Protein AF-A0A9Q1FUS1-F1 (afdb_monomer_lite)

Secondary structure (DSSP, 8-state):
----HHHHHHHHHHHHHHHHHHHHHHTT--TTT--EE----HHHHHHHHHHHH-TTS--SS--TT--HHHHHHHHTT-EE-TTTT--HHHHHHHHHHTT--HHHHTPPP--TTGGGGTB--BSS----TTHHHHHHHHHHHHTHHHHTTS--HHHHHHHHTS-HHHHHHHHHHHHHS-EEEEEEEEEEEEEETTEEEEEEEEEEEESS---HHHHHHHHHHHHHH-TTEEEEEE--SS--SS-------B-S-HHHHHHHHHHHHHHHHHHHHTT-GGG-S----EEES----S--GGGTPPP---EEE-----S-SSS-TT-------BPPPPS---

Radius of gyration: 23.2 Å; chains: 1; bounding box: 57×42×68 Å

Sequence (338 aa):
MTTNPEEKRKIIGDTFVKVANEVIGEMNLKPEEVYLAQGTLRPDLIESASVIASSKAEVIKTHHNDTELIRKLRDEGKVIEPLKDFHKDEVRALGRELGLPEDIVSRHPFPGPGLAIRVICADEPYVCKDFAETNNILKIVADFSASIKKPHTLLQRVKSCISDEEEEKLMQITSLHSLNAFLLPIKTVGVQGDCRSYSYVCGVSSKEAPHWESLLFLARLIPRMCHTVNRVVYVFGPQVKEPPTDITPTFLTTGVLSTLRQADFVAHSILRESGYSGKISQMPVILTPPLHFDRDPLQKQPSCRRSVVNPHLHHQRLHDRHSCHTWRPLSLMPPRWC

pLDDT: mean 76.14, std 19.02, range [21.86, 94.12]

Foldseek 3Di:
DDQDPVVLLVVLLVVVVVVVVVVCVVVVPDLVNAAAEDQDEQVNVVVVVVVVVDPPQDCPDPPSQDDPVSVVSVVVVRYHHPRHHDDLVVVLVVCVVVVHDNCVSLDFDADSSGCQSQERFDDWFQDDPCQVVLQVLQQCLLQVLVVVVPDDPSNVLLVVQDDPVLSVLSNVLNVVWNKHKHWGSGWDWADDPSDIDTAIEIEMETQDDDDQVSQQSCQQSSCSSPVRHRGYAYADDHHQPDWDRTFDGDHPDPVVVVVQVVVVVVVVVVCVVVVCSNQFNDWRKHKYGARPTDDDVVVVDDGDHIKIFTFGGDRDDPDDPPRRHDGDDIDDDDDPDD

Organism: Synaphobranchus kaupii (NCBI:txid118154)

InterPro domains:
  IPR001674 GMP synthase, C-terminal [cd01997] (1-247)
  IPR014729 Rossmann-like alpha/beta/alpha sandwich fold [G3DSA:3.40.50.620] (1-112)
  IPR025777 GMP synthetase ATP pyrophosphatase domain [PS51553] (1-107)

Structure (mmCIF, N/CA/C/O backbone):
data_AF-A0A9Q1FUS1-F1
#
_entry.id   AF-A0A9Q1FUS1-F1
#
loop_
_atom_site.group_PDB
_atom_site.id
_atom_site.type_symbol
_atom_site.label_atom_id
_atom_site.label_alt_id
_atom_site.label_comp_id
_atom_site.label_asym_id
_atom_site.label_entity_id
_atom_site.label_seq_id
_atom_site.pdbx_PDB_ins_code
_atom_site.Cartn_x
_atom_site.Cartn_y
_atom_site.Cartn_z
_atom_site.occupancy
_atom_site.B_iso_or_equiv
_atom_site.auth_seq_id
_atom_site.auth_comp_id
_atom_site.auth_asym_id
_atom_site.auth_atom_id
_atom_site.pdbx_PDB_model_num
ATOM 1 N N . MET A 1 1 ? -14.206 15.868 0.495 1.00 68.31 1 MET A N 1
ATOM 2 C CA . MET A 1 1 ? -13.794 14.445 0.522 1.00 68.31 1 MET A CA 1
ATOM 3 C C . MET A 1 1 ? -12.284 14.395 0.710 1.00 68.31 1 MET A C 1
ATOM 5 O O . MET A 1 1 ? -11.602 15.218 0.120 1.00 68.31 1 MET A O 1
ATOM 9 N N . THR A 1 2 ? -11.764 13.499 1.550 1.00 82.81 2 THR A N 1
ATOM 10 C CA . THR A 1 2 ? -10.361 13.551 2.005 1.00 82.81 2 THR A CA 1
ATOM 11 C C . THR A 1 2 ? -9.435 12.665 1.169 1.00 82.81 2 THR A C 1
ATOM 13 O O . THR A 1 2 ? -9.658 11.456 1.053 1.00 82.81 2 THR A O 1
ATOM 16 N N . THR A 1 3 ? -8.353 13.241 0.643 1.00 85.25 3 THR A N 1
ATOM 17 C CA . THR A 1 3 ? -7.265 12.516 -0.042 1.00 85.25 3 THR A CA 1
ATOM 18 C C . THR A 1 3 ? -6.073 12.257 0.884 1.00 85.25 3 THR A C 1
ATOM 20 O O . THR A 1 3 ? -5.455 11.194 0.802 1.00 85.25 3 THR A O 1
ATOM 23 N N . ASN A 1 4 ? -5.814 13.172 1.824 1.00 85.06 4 ASN A N 1
ATOM 24 C CA . ASN A 1 4 ? -4.708 13.110 2.774 1.00 85.06 4 ASN A CA 1
ATOM 25 C C . ASN A 1 4 ? -4.862 11.947 3.786 1.00 85.06 4 ASN A C 1
ATOM 27 O O . ASN A 1 4 ? -5.848 11.898 4.529 1.00 85.06 4 ASN A O 1
ATOM 31 N N . PRO A 1 5 ? -3.901 11.007 3.858 1.00 83.44 5 PRO A N 1
ATOM 32 C CA . PRO A 1 5 ? -3.953 9.887 4.796 1.00 83.44 5 PRO A CA 1
ATOM 33 C C . PRO A 1 5 ? -3.981 10.283 6.277 1.00 83.44 5 PRO A C 1
ATOM 35 O O . PRO A 1 5 ? -4.634 9.588 7.057 1.00 83.44 5 PRO A O 1
ATOM 38 N N . GLU A 1 6 ? -3.312 11.369 6.676 1.00 81.38 6 GLU A N 1
ATOM 39 C CA . GLU A 1 6 ? -3.290 11.804 8.083 1.00 81.38 6 GLU A CA 1
ATOM 40 C C . GLU A 1 6 ? -4.640 12.393 8.507 1.00 81.38 6 GLU A C 1
ATOM 42 O O . GLU A 1 6 ? -5.149 12.092 9.585 1.00 81.38 6 GLU A O 1
ATOM 47 N N . GLU A 1 7 ? -5.297 13.142 7.621 1.00 85.88 7 GLU A N 1
ATOM 48 C CA . GLU A 1 7 ? -6.661 13.623 7.861 1.00 85.88 7 GLU A CA 1
ATOM 49 C C . GLU A 1 7 ? -7.652 12.461 7.962 1.00 85.88 7 GLU A C 1
ATOM 51 O O . GLU A 1 7 ? -8.480 12.444 8.870 1.00 85.88 7 GLU A O 1
ATOM 56 N N . LYS A 1 8 ? -7.541 11.443 7.092 1.00 86.31 8 LYS A N 1
ATOM 57 C CA . LYS A 1 8 ? -8.370 10.226 7.196 1.00 86.31 8 LYS A CA 1
ATOM 58 C C . LYS A 1 8 ? -8.196 9.557 8.558 1.00 86.31 8 LYS A C 1
ATOM 60 O O . LYS A 1 8 ? -9.178 9.152 9.175 1.00 86.31 8 LYS A O 1
ATOM 65 N N . ARG A 1 9 ? -6.949 9.439 9.023 1.00 82.94 9 ARG A N 1
ATOM 66 C CA . ARG A 1 9 ? -6.623 8.874 10.337 1.00 82.94 9 ARG A CA 1
ATOM 67 C C . ARG A 1 9 ? -7.272 9.676 11.459 1.00 82.94 9 ARG A C 1
ATOM 69 O O . ARG A 1 9 ? -7.935 9.075 12.303 1.00 82.94 9 ARG A O 1
ATOM 76 N N . LYS A 1 10 ? -7.117 11.000 11.438 1.00 81.12 10 LYS A N 1
ATOM 77 C CA . LYS A 1 10 ? -7.690 11.896 12.443 1.00 81.12 10 LYS A CA 1
ATOM 78 C C . LYS A 1 10 ? -9.215 11.804 12.476 1.00 81.12 10 LYS A C 1
ATOM 80 O O . LYS A 1 10 ? -9.770 11.504 13.521 1.00 81.12 10 LYS A O 1
ATOM 85 N N . ILE A 1 11 ? -9.881 11.940 11.327 1.00 86.69 11 ILE A N 1
ATOM 86 C CA . ILE A 1 11 ? -11.349 11.878 11.229 1.00 86.69 11 ILE A CA 1
ATOM 87 C C . ILE A 1 11 ? -11.884 10.550 11.775 1.00 86.69 11 ILE A C 1
ATOM 89 O O . ILE A 1 11 ? -12.849 10.547 12.537 1.00 86.69 11 ILE A O 1
ATOM 93 N N . ILE A 1 12 ? -11.265 9.421 11.410 1.00 86.44 12 ILE A N 1
ATOM 94 C CA . ILE A 1 12 ? -11.704 8.100 11.883 1.00 86.44 12 ILE A CA 1
ATOM 95 C C . ILE A 1 12 ? -11.472 7.949 13.389 1.00 86.44 12 ILE A C 1
ATOM 97 O O . ILE A 1 12 ? -12.355 7.444 14.078 1.00 86.44 12 ILE A O 1
ATOM 101 N N . GLY A 1 13 ? -10.324 8.403 13.903 1.00 81.19 13 GLY A N 1
ATOM 102 C CA . GLY A 1 13 ? -10.034 8.388 15.339 1.00 81.19 13 GLY A CA 1
ATOM 103 C C . GLY A 1 13 ? -11.024 9.237 16.139 1.00 81.19 13 GLY A C 1
ATOM 104 O O . GLY A 1 13 ? -11.650 8.736 17.070 1.00 81.19 13 GLY A O 1
ATOM 105 N N . ASP A 1 14 ? -11.233 10.484 15.718 1.00 81.62 14 ASP A N 1
ATOM 106 C CA . ASP A 1 14 ? -12.150 11.424 16.369 1.00 81.62 14 ASP A CA 1
ATOM 107 C C . ASP A 1 14 ? -13.594 10.897 16.348 1.00 81.62 14 ASP A C 1
ATOM 109 O O . ASP A 1 14 ? -14.315 11.003 17.338 1.00 81.62 14 ASP A O 1
ATOM 113 N N . THR A 1 15 ? -14.022 10.299 15.231 1.00 87.69 15 THR A N 1
ATOM 114 C CA . THR A 1 15 ? -15.370 9.720 15.099 1.00 87.69 15 THR A CA 1
ATOM 115 C C . THR A 1 15 ? -15.539 8.494 15.989 1.00 87.69 15 THR A C 1
ATOM 117 O O . THR A 1 15 ? -16.555 8.378 16.668 1.00 87.69 15 THR A O 1
ATOM 120 N N . PHE A 1 16 ? -14.543 7.602 16.031 1.00 86.12 16 PHE A N 1
ATOM 121 C CA . PHE A 1 16 ? -14.573 6.423 16.896 1.00 86.12 16 PHE A CA 1
ATOM 122 C C . PHE A 1 16 ? -14.748 6.813 18.366 1.00 86.12 16 PHE A C 1
ATOM 124 O O . PHE A 1 16 ? -15.588 6.246 19.058 1.00 86.12 16 PHE A O 1
ATOM 131 N N . VAL A 1 17 ? -14.007 7.825 18.820 1.00 75.94 17 VAL A N 1
ATOM 132 C CA . VAL A 1 17 ? -14.081 8.297 20.208 1.00 75.94 17 VAL A CA 1
ATOM 133 C C . VAL A 1 17 ? -15.428 8.947 20.504 1.00 75.94 17 VAL A C 1
ATOM 135 O O . VAL A 1 17 ? -16.006 8.689 21.555 1.00 75.94 17 VAL A O 1
ATOM 138 N N . LYS A 1 18 ? -15.956 9.762 19.584 1.00 84.31 18 LYS A N 1
ATOM 139 C CA . LYS A 1 18 ? -17.284 10.372 19.746 1.00 84.31 18 LYS A CA 1
ATOM 140 C C . LYS A 1 18 ? -18.373 9.316 19.923 1.00 84.31 18 LYS A C 1
ATOM 142 O O . LYS A 1 18 ? -19.126 9.404 20.883 1.00 84.31 18 LYS A O 1
ATOM 147 N N . VAL A 1 19 ? -18.397 8.305 19.053 1.00 88.00 19 VAL A N 1
ATOM 148 C CA . VAL A 1 19 ? -19.380 7.212 19.124 1.00 88.00 19 VAL A CA 1
ATOM 149 C C . VAL A 1 19 ? -19.189 6.381 20.392 1.00 88.00 19 VAL A C 1
ATOM 151 O O . VAL A 1 19 ? -20.163 6.038 21.048 1.00 88.00 19 VAL A O 1
ATOM 154 N N . ALA A 1 20 ? -17.946 6.085 20.784 1.00 81.69 20 ALA A N 1
ATOM 155 C CA . ALA A 1 20 ? -17.686 5.370 22.032 1.00 81.69 20 ALA A CA 1
ATOM 156 C C . ALA A 1 20 ? -18.239 6.133 23.250 1.00 81.69 20 ALA A C 1
ATOM 158 O O . ALA A 1 20 ? -18.882 5.536 24.108 1.00 81.69 20 ALA A O 1
ATOM 159 N N . ASN A 1 21 ? -18.041 7.453 23.298 1.00 77.12 21 ASN A N 1
ATOM 160 C CA . ASN A 1 21 ? -18.551 8.296 24.379 1.00 77.12 21 ASN A CA 1
ATOM 161 C C . ASN A 1 21 ? -20.082 8.386 24.375 1.00 77.12 21 ASN A C 1
ATOM 163 O O . ASN A 1 21 ? -20.692 8.371 25.441 1.00 77.12 21 ASN A O 1
ATOM 167 N N . GLU A 1 22 ? -20.691 8.466 23.192 1.00 85.44 22 GLU A N 1
ATOM 168 C CA . GLU A 1 22 ? -22.146 8.465 23.023 1.00 85.44 22 GLU A CA 1
ATOM 169 C C . GLU A 1 22 ? -22.758 7.169 23.567 1.00 85.44 22 GLU A C 1
ATOM 171 O O . GLU A 1 22 ? -23.640 7.230 24.418 1.00 85.44 22 GLU A O 1
ATOM 176 N N . VAL A 1 23 ? -22.198 6.007 23.209 1.00 87.25 23 VAL A N 1
ATOM 177 C CA . VAL A 1 23 ? -22.654 4.696 23.708 1.00 87.25 23 VAL A CA 1
ATOM 178 C C . VAL A 1 23 ? -22.502 4.574 25.230 1.00 87.25 23 VAL A C 1
ATOM 180 O O . VAL A 1 23 ? -23.401 4.070 25.899 1.00 87.25 23 VAL A O 1
ATOM 183 N N . ILE A 1 24 ? -21.398 5.060 25.811 1.00 81.00 24 ILE A N 1
ATOM 184 C CA . ILE A 1 24 ? -21.216 5.076 27.277 1.00 81.00 24 ILE A CA 1
ATOM 185 C C . ILE A 1 24 ? -22.307 5.927 27.947 1.00 81.00 24 ILE A C 1
ATOM 187 O O . ILE A 1 24 ? -22.865 5.521 28.971 1.00 81.00 24 ILE A O 1
ATOM 191 N N . GLY A 1 25 ? -22.633 7.078 27.350 1.00 81.69 25 GLY A N 1
ATOM 192 C CA . GLY A 1 25 ? -23.709 7.956 27.805 1.00 81.69 25 GLY A CA 1
ATOM 193 C C . GLY A 1 25 ? -25.090 7.303 27.712 1.00 81.69 25 GLY A C 1
ATOM 194 O O . GLY A 1 25 ? -25.839 7.331 28.685 1.00 81.69 25 GLY A O 1
ATOM 195 N N . GLU A 1 26 ? -25.409 6.658 26.587 1.00 88.81 26 GLU A N 1
ATOM 196 C CA . GLU A 1 26 ? -26.679 5.944 26.372 1.00 88.81 26 GLU A CA 1
ATOM 197 C C . GLU A 1 26 ? -26.884 4.793 27.364 1.00 88.81 26 GLU A C 1
ATOM 199 O O . GLU A 1 26 ? -27.994 4.562 27.846 1.00 88.81 26 GLU A O 1
ATOM 204 N N . MET A 1 27 ? -25.805 4.091 27.716 1.00 85.38 27 MET A N 1
ATOM 205 C CA . MET A 1 27 ? -25.841 3.009 28.701 1.00 85.38 27 MET A CA 1
ATOM 206 C C . MET A 1 27 ? -25.927 3.516 30.154 1.00 85.38 27 MET A C 1
ATOM 208 O O . MET A 1 27 ? -25.976 2.699 31.072 1.00 85.38 27 MET A O 1
ATOM 212 N N . ASN A 1 28 ? -25.968 4.839 30.379 1.00 83.56 28 ASN A N 1
ATOM 213 C CA . ASN A 1 28 ? -25.970 5.485 31.699 1.00 83.56 28 ASN A CA 1
ATOM 214 C C . ASN A 1 28 ? -24.827 5.005 32.611 1.00 83.56 28 ASN A C 1
ATOM 216 O O . ASN A 1 28 ? -24.962 4.935 33.836 1.00 83.56 28 ASN A O 1
ATOM 220 N N . LEU A 1 29 ? -23.691 4.663 32.004 1.00 79.00 29 LEU A N 1
ATOM 221 C CA . LEU A 1 29 ? -22.519 4.181 32.713 1.00 79.00 29 LEU A CA 1
ATOM 222 C C . LEU A 1 29 ? -21.797 5.366 33.344 1.00 79.00 29 LEU A C 1
ATOM 224 O O . LEU A 1 29 ? -21.204 6.198 32.657 1.00 79.00 29 LEU A O 1
ATOM 228 N N . LYS A 1 30 ? -21.834 5.445 34.674 1.00 75.88 30 LYS A N 1
ATOM 229 C CA . LYS A 1 30 ? -21.081 6.467 35.397 1.00 75.88 30 LYS A CA 1
ATOM 230 C C . LYS A 1 30 ? -19.585 6.167 35.270 1.00 75.88 30 LYS A C 1
ATOM 232 O O . LYS A 1 30 ? -19.178 5.059 35.623 1.00 75.88 30 LYS A O 1
ATOM 237 N N . PRO A 1 31 ? -18.745 7.142 34.873 1.00 68.38 31 PRO A N 1
ATOM 238 C CA . PRO A 1 31 ? -17.289 6.975 34.860 1.00 68.38 31 PRO A CA 1
ATOM 239 C C . PRO A 1 31 ? -16.740 6.529 36.219 1.00 68.38 31 PRO A C 1
ATOM 241 O O . PRO A 1 31 ? -15.712 5.868 36.303 1.00 68.38 31 PRO A O 1
ATOM 244 N N . GLU A 1 32 ? -17.453 6.859 37.297 1.00 72.06 32 GLU A N 1
ATOM 245 C CA . GLU A 1 32 ? -17.135 6.491 38.673 1.00 72.06 32 GLU A CA 1
ATOM 246 C C . GLU A 1 32 ? -17.138 4.975 38.933 1.00 72.06 32 GLU A C 1
ATOM 248 O O . GLU A 1 32 ? -16.286 4.484 39.674 1.00 72.06 32 GLU A O 1
ATOM 253 N N . GLU A 1 33 ? -18.006 4.230 38.252 1.00 75.44 33 GLU A N 1
ATOM 254 C CA . GLU A 1 33 ? -18.305 2.819 38.535 1.00 75.44 33 GLU A CA 1
ATOM 255 C C . GLU A 1 33 ? -17.804 1.863 37.436 1.00 75.44 33 GLU A C 1
ATOM 257 O O . GLU A 1 33 ? -18.030 0.655 37.507 1.00 75.44 33 GLU A O 1
ATOM 262 N N . VAL A 1 34 ? -17.117 2.382 36.413 1.00 79.69 34 VAL A N 1
ATOM 263 C CA . VAL A 1 34 ? -16.723 1.615 35.223 1.00 79.69 34 VAL A CA 1
ATOM 264 C C . VAL A 1 34 ? -15.221 1.694 34.973 1.00 79.69 34 VAL A C 1
ATOM 266 O O . VAL A 1 34 ? -14.582 2.719 35.199 1.00 79.69 34 VAL A O 1
ATOM 269 N N . TYR A 1 35 ? -14.668 0.592 34.467 1.00 82.06 35 TYR A N 1
ATOM 270 C CA . TYR A 1 35 ? -13.285 0.488 34.012 1.00 82.06 35 TYR A CA 1
ATOM 271 C C . TYR A 1 35 ? -13.227 0.321 32.495 1.00 82.06 35 TYR A C 1
ATOM 273 O O . TYR A 1 35 ? -14.057 -0.368 31.898 1.00 82.06 35 TYR A O 1
ATOM 281 N N . LEU A 1 36 ? -12.203 0.908 31.876 1.00 82.50 36 LEU A N 1
ATOM 282 C CA . LEU A 1 36 ? -11.902 0.726 30.461 1.00 82.50 36 LEU A CA 1
ATOM 283 C C . LEU A 1 36 ? -10.766 -0.287 30.310 1.00 82.50 36 LEU A C 1
ATOM 285 O O . LEU A 1 36 ? -9.627 -0.005 30.675 1.00 82.50 36 LEU A O 1
ATOM 289 N N . ALA A 1 37 ? -11.058 -1.454 29.738 1.00 83.75 37 ALA A N 1
ATOM 290 C CA . ALA A 1 37 ? -10.042 -2.456 29.436 1.00 83.75 37 ALA A CA 1
ATOM 291 C C . ALA A 1 37 ? -9.480 -2.278 28.018 1.00 83.75 37 ALA A C 1
ATOM 293 O O . ALA A 1 37 ? -10.239 -2.234 27.049 1.00 83.75 37 ALA A O 1
ATOM 294 N N . GLN A 1 38 ? -8.152 -2.220 27.881 1.00 80.19 38 GLN A N 1
ATOM 295 C CA . GLN A 1 38 ? -7.466 -2.174 26.586 1.00 80.19 38 GLN A CA 1
ATOM 296 C C . GLN A 1 38 ? -6.514 -3.365 26.425 1.00 80.19 38 GLN A C 1
ATOM 298 O O . GLN A 1 38 ? -5.783 -3.739 27.337 1.00 80.19 38 GLN A O 1
ATOM 303 N N . GLY A 1 39 ? -6.498 -3.957 25.230 1.00 83.56 39 GLY A N 1
ATOM 304 C CA . GLY A 1 39 ? -5.588 -5.052 24.870 1.00 83.56 39 GLY A CA 1
ATOM 305 C C . GLY A 1 39 ? -4.192 -4.585 24.445 1.00 83.56 39 GLY A C 1
ATOM 306 O O . GLY A 1 39 ? -3.589 -5.226 23.587 1.00 83.56 39 GLY A O 1
ATOM 307 N N . THR A 1 40 ? -3.717 -3.446 24.960 1.00 78.06 40 THR A N 1
ATOM 308 C CA . THR A 1 40 ? -2.403 -2.876 24.630 1.00 78.06 40 THR A CA 1
ATOM 309 C C . THR A 1 40 ? -1.290 -3.849 25.023 1.00 78.06 40 THR A C 1
ATOM 311 O O . THR A 1 40 ? -1.328 -4.421 26.113 1.00 78.06 40 THR A O 1
ATOM 314 N N . LEU A 1 41 ? -0.299 -4.037 24.147 1.00 76.06 41 LEU A N 1
ATOM 315 C CA . LEU A 1 41 ? 0.837 -4.928 24.397 1.00 76.06 41 LEU A CA 1
ATOM 316 C C . LEU A 1 41 ? 2.083 -4.152 24.837 1.00 76.06 41 LEU A C 1
ATOM 318 O O . LEU A 1 41 ? 2.244 -2.967 24.532 1.00 76.06 41 LEU A O 1
ATOM 322 N N . ARG A 1 42 ? 3.035 -4.858 25.460 1.00 62.16 42 ARG A N 1
ATOM 323 C CA . ARG A 1 42 ? 4.340 -4.314 25.882 1.00 62.16 42 ARG A CA 1
ATOM 324 C C . ARG A 1 42 ? 5.083 -3.496 24.807 1.00 62.16 42 ARG A C 1
ATOM 326 O O . ARG A 1 42 ? 5.596 -2.425 25.135 1.00 62.16 42 ARG A O 1
ATOM 333 N N . PRO A 1 43 ? 5.163 -3.938 23.533 1.00 58.09 43 PRO A N 1
ATOM 334 C CA . PRO A 1 43 ? 5.884 -3.200 22.493 1.00 58.09 43 PRO A CA 1
ATOM 335 C C . PRO A 1 43 ? 5.246 -1.845 22.161 1.00 58.09 43 PRO A C 1
ATOM 337 O O . PRO A 1 43 ? 5.960 -0.904 21.820 1.00 58.09 43 PRO A O 1
ATOM 340 N N . ASP A 1 44 ? 3.922 -1.730 22.295 1.00 61.12 44 ASP A N 1
ATOM 341 C CA . ASP A 1 44 ? 3.187 -0.504 21.974 1.00 61.12 44 ASP A CA 1
ATOM 342 C C . ASP A 1 44 ? 3.469 0.601 23.012 1.00 61.12 44 ASP A C 1
ATOM 344 O O . ASP A 1 44 ? 3.551 1.784 22.670 1.00 61.12 44 ASP A O 1
ATOM 348 N N . LEU A 1 45 ? 3.707 0.225 24.275 1.00 57.97 45 LEU A N 1
ATOM 349 C CA . LEU A 1 45 ? 4.112 1.146 25.345 1.00 57.97 45 LEU A CA 1
ATOM 350 C C . LEU A 1 45 ? 5.536 1.689 25.134 1.00 57.97 45 LEU A C 1
ATOM 352 O O . LEU A 1 45 ? 5.785 2.873 25.359 1.00 57.97 45 LEU A O 1
ATOM 356 N N . ILE A 1 46 ? 6.463 0.853 24.651 1.00 52.16 46 ILE A N 1
ATOM 357 C CA . ILE A 1 46 ? 7.855 1.252 24.371 1.00 52.16 46 ILE A CA 1
ATOM 358 C C . ILE A 1 46 ? 7.920 2.211 23.175 1.00 52.16 46 ILE A C 1
ATOM 360 O O . ILE A 1 46 ? 8.619 3.224 23.236 1.00 52.16 46 ILE A O 1
ATOM 364 N N . GLU A 1 47 ? 7.164 1.935 22.105 1.00 48.94 47 GLU A N 1
ATOM 365 C CA . GLU A 1 47 ? 7.045 2.868 20.978 1.00 48.94 47 GLU A CA 1
ATOM 366 C C . GLU A 1 47 ? 6.496 4.227 21.442 1.00 48.94 47 GLU A C 1
ATOM 368 O O . GLU A 1 47 ? 7.042 5.266 21.070 1.00 48.94 47 GLU A O 1
ATOM 373 N N . SER A 1 48 ? 5.491 4.225 22.322 1.00 44.84 48 SER A N 1
ATOM 374 C CA . SER A 1 48 ? 4.911 5.445 22.904 1.00 44.84 48 SER A CA 1
ATOM 375 C C . SER A 1 48 ? 5.929 6.230 23.750 1.00 44.84 48 SER A C 1
ATOM 377 O O . SER A 1 48 ? 6.025 7.451 23.636 1.00 44.84 48 SER A O 1
ATOM 379 N N . ALA A 1 49 ? 6.751 5.541 24.550 1.00 35.09 49 ALA A N 1
ATOM 380 C CA . ALA A 1 49 ? 7.797 6.164 25.365 1.00 35.09 49 ALA A CA 1
ATOM 381 C C . ALA A 1 49 ? 8.932 6.777 24.519 1.00 35.09 49 ALA A C 1
ATOM 383 O O . ALA A 1 49 ? 9.475 7.826 24.870 1.00 35.09 49 ALA A O 1
ATOM 384 N N . SER A 1 50 ? 9.265 6.166 23.377 1.00 36.56 50 SER A N 1
ATOM 385 C CA . SER A 1 50 ? 10.318 6.664 22.478 1.00 36.56 50 SER A CA 1
ATOM 386 C C . SER A 1 50 ? 9.964 7.991 21.787 1.00 36.56 50 SER A C 1
ATOM 388 O O . SER A 1 50 ? 10.851 8.811 21.549 1.00 36.56 50 SER A O 1
ATOM 390 N N . VAL A 1 51 ? 8.672 8.244 21.543 1.00 39.34 51 VAL A N 1
ATOM 391 C CA . VAL A 1 51 ? 8.155 9.515 20.999 1.00 39.34 51 VAL A CA 1
ATOM 392 C C . VAL A 1 51 ? 8.234 10.639 22.037 1.00 39.34 51 VAL A C 1
ATOM 394 O O . VAL A 1 51 ? 8.517 11.780 21.687 1.00 39.34 51 VAL A O 1
ATOM 397 N N . ILE A 1 52 ? 8.037 10.319 23.320 1.00 37.38 52 ILE A N 1
ATOM 398 C CA . ILE A 1 52 ? 8.116 11.290 24.424 1.00 37.38 52 ILE A CA 1
ATOM 399 C C . ILE A 1 52 ? 9.579 11.653 24.736 1.00 37.38 52 ILE A C 1
ATOM 401 O O . ILE A 1 52 ? 9.877 12.799 25.062 1.00 37.38 52 ILE A O 1
ATOM 405 N N . ALA A 1 53 ? 10.507 10.698 24.605 1.00 29.39 53 ALA A N 1
ATOM 406 C CA . ALA A 1 53 ? 11.921 10.900 24.928 1.00 29.39 53 ALA A CA 1
ATOM 407 C C . ALA A 1 53 ? 12.741 11.588 23.817 1.00 29.39 53 ALA A C 1
ATOM 409 O O . ALA A 1 53 ? 13.816 12.118 24.098 1.00 29.39 53 ALA A O 1
ATOM 410 N N . SER A 1 54 ? 12.279 11.584 22.561 1.00 34.31 54 SER A N 1
ATOM 411 C CA . SER A 1 54 ? 13.048 12.114 21.428 1.00 34.31 54 SER A CA 1
ATOM 412 C C . SER A 1 54 ? 12.361 13.325 20.792 1.00 34.31 54 SER A C 1
ATOM 414 O O . SER A 1 54 ? 11.520 13.200 19.908 1.00 34.31 54 SER A O 1
ATOM 416 N N . SER A 1 55 ? 12.789 14.525 21.190 1.00 32.44 55 SER A N 1
ATOM 417 C CA . SER A 1 55 ? 12.343 15.833 20.672 1.00 32.44 55 SER A CA 1
ATOM 418 C C . SER A 1 55 ? 12.615 16.078 19.174 1.00 32.44 55 SER A C 1
ATOM 420 O O . SER A 1 55 ? 12.280 17.141 18.656 1.00 32.44 55 SER A O 1
ATOM 422 N N . LYS A 1 56 ? 13.211 15.107 18.466 1.00 31.59 56 LYS A N 1
ATOM 423 C CA . LYS A 1 56 ? 13.523 15.145 17.026 1.00 31.59 56 LYS A CA 1
ATOM 424 C C . LYS A 1 56 ? 12.650 14.228 16.162 1.00 31.59 56 LYS A C 1
ATOM 426 O O . LYS A 1 56 ? 12.702 14.346 14.942 1.00 31.59 56 LYS A O 1
ATOM 431 N N . ALA A 1 57 ? 11.880 13.317 16.756 1.00 27.80 57 ALA A N 1
ATOM 432 C CA . ALA A 1 57 ? 11.046 12.383 16.008 1.00 27.80 57 ALA A CA 1
ATOM 433 C C . ALA A 1 57 ? 9.658 13.000 15.781 1.00 27.80 57 ALA A C 1
ATOM 435 O O . ALA A 1 57 ? 8.777 12.896 16.633 1.00 27.80 57 ALA A O 1
ATOM 436 N N . GLU A 1 58 ? 9.456 13.666 14.639 1.00 32.59 58 GLU A N 1
ATOM 437 C CA . GLU A 1 58 ? 8.120 14.109 14.224 1.00 32.59 58 GLU A CA 1
ATOM 438 C C . GLU A 1 58 ? 7.160 12.915 14.222 1.00 32.59 58 GLU A C 1
ATOM 440 O O . GLU A 1 58 ? 7.347 11.960 13.474 1.00 32.59 58 GLU A O 1
ATOM 445 N N . VAL A 1 59 ? 6.158 12.989 15.102 1.00 37.25 59 VAL A N 1
ATOM 446 C CA . VAL A 1 59 ? 5.040 12.069 15.367 1.00 37.25 59 VAL A CA 1
ATOM 447 C C . VAL A 1 59 ? 4.839 10.999 14.278 1.00 37.25 59 VAL A C 1
ATOM 449 O O . VAL A 1 59 ? 3.947 11.074 13.432 1.00 37.25 59 VAL A O 1
ATOM 452 N N . ILE A 1 60 ? 5.652 9.937 14.331 1.00 38.12 60 ILE A N 1
ATOM 453 C CA . ILE A 1 60 ? 5.591 8.819 13.375 1.00 38.12 60 ILE A CA 1
ATOM 454 C C . ILE A 1 60 ? 4.307 8.004 13.592 1.00 38.12 60 ILE A C 1
ATOM 456 O O . ILE A 1 60 ? 3.948 7.195 12.743 1.00 38.12 60 ILE A O 1
ATOM 460 N N . LYS A 1 61 ? 3.547 8.224 14.671 1.00 40.31 61 LYS A N 1
ATOM 461 C CA . LYS A 1 61 ? 2.172 7.740 14.855 1.00 40.31 61 LYS A CA 1
ATOM 462 C C . LYS A 1 61 ? 1.399 8.771 15.682 1.00 40.31 61 LYS A C 1
ATOM 464 O O . LYS A 1 61 ? 1.672 8.933 16.862 1.00 40.31 61 LYS A O 1
ATOM 469 N N . THR A 1 62 ? 0.418 9.457 15.094 1.00 38.84 62 THR A N 1
ATOM 470 C CA . THR A 1 62 ? -0.597 10.163 15.890 1.00 38.84 62 TH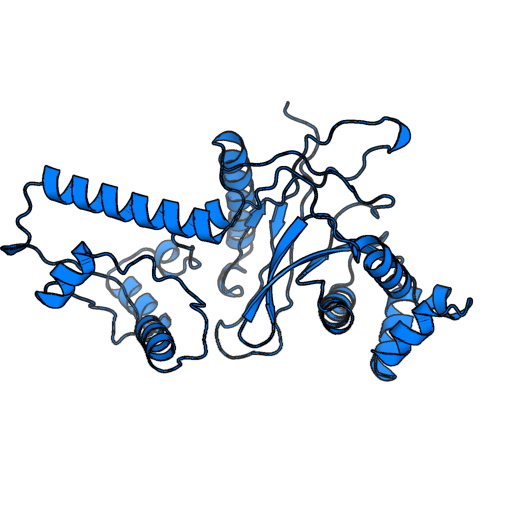R A CA 1
ATOM 471 C C . THR A 1 62 ? -1.372 9.096 16.654 1.00 38.84 62 THR A C 1
ATOM 473 O O . THR A 1 62 ? -2.034 8.259 16.030 1.00 38.84 62 THR A O 1
ATOM 476 N N . HIS A 1 63 ? -1.224 9.045 17.978 1.00 46.19 63 HIS A N 1
ATOM 477 C CA . HIS A 1 63 ? -1.895 8.040 18.793 1.00 46.19 63 HIS A CA 1
ATOM 478 C C . HIS A 1 63 ? -3.412 8.201 18.653 1.00 46.19 63 HIS A C 1
ATOM 480 O O . HIS A 1 63 ? -4.002 9.169 19.112 1.00 46.19 63 HIS A O 1
ATOM 486 N N . HIS A 1 64 ? -4.042 7.217 18.012 1.00 47.31 64 HIS A N 1
ATOM 487 C CA . HIS A 1 64 ? -5.492 7.137 17.828 1.00 47.31 64 HIS A CA 1
ATOM 488 C C . HIS A 1 64 ? -6.266 6.899 19.139 1.00 47.31 64 HIS A C 1
ATOM 490 O O . HIS A 1 64 ? -7.490 6.934 19.127 1.00 47.31 64 HIS A O 1
ATOM 496 N N . ASN A 1 65 ? -5.564 6.654 20.249 1.00 48.31 65 ASN A N 1
ATOM 497 C CA . ASN A 1 65 ? -6.148 6.255 21.531 1.00 48.31 65 ASN A CA 1
ATOM 498 C C . ASN A 1 65 ? -5.993 7.315 22.631 1.00 48.31 65 ASN A C 1
ATOM 500 O O . ASN A 1 65 ? -6.345 7.042 23.774 1.00 48.31 65 ASN A O 1
ATOM 504 N N . ASP A 1 66 ? -5.449 8.492 22.322 1.00 50.03 66 ASP A N 1
ATOM 505 C CA . ASP A 1 66 ? -5.133 9.505 23.328 1.00 50.03 66 ASP A CA 1
ATOM 506 C C . ASP A 1 66 ? -6.082 10.702 23.205 1.00 50.03 66 ASP A C 1
ATOM 508 O O . ASP A 1 66 ? -5.764 11.736 22.621 1.00 50.03 66 ASP A O 1
ATOM 512 N N . THR A 1 67 ? -7.309 10.514 23.688 1.00 55.97 67 THR A N 1
ATOM 513 C CA . THR A 1 67 ? -8.339 11.562 23.713 1.00 55.97 67 THR A CA 1
ATOM 514 C C . THR A 1 67 ? -8.523 12.109 25.112 1.00 55.97 67 THR A C 1
ATOM 516 O O . THR A 1 67 ? -8.221 11.424 26.081 1.00 55.97 67 THR A O 1
ATOM 519 N N . GLU A 1 68 ? -9.045 13.329 25.241 1.00 55.66 68 GLU A N 1
ATOM 520 C CA . GLU A 1 68 ? -9.229 13.982 26.545 1.00 55.66 68 GLU A CA 1
ATOM 521 C C . GLU A 1 68 ? -10.031 13.137 27.544 1.00 55.66 68 GLU A C 1
ATOM 523 O O . GLU A 1 68 ? -9.737 13.167 28.733 1.00 55.66 68 GLU A O 1
ATOM 528 N N . LEU A 1 69 ? -11.002 12.339 27.083 1.00 56.19 69 LEU A N 1
ATOM 529 C CA . LEU A 1 69 ? -11.762 11.451 27.963 1.00 56.19 69 LEU A CA 1
ATOM 530 C C . LEU A 1 69 ? -10.945 10.227 28.400 1.00 56.19 69 LEU A C 1
ATOM 532 O O . LEU A 1 69 ? -10.972 9.865 29.569 1.00 56.19 69 LEU A O 1
ATOM 536 N N . ILE A 1 70 ? -10.185 9.612 27.486 1.00 61.62 70 ILE A N 1
ATOM 537 C CA . ILE A 1 70 ? -9.283 8.503 27.834 1.00 61.62 70 ILE A CA 1
ATOM 538 C C . ILE A 1 70 ? -8.161 9.007 28.744 1.00 61.62 70 ILE A C 1
ATOM 540 O O . ILE A 1 70 ? -7.757 8.279 29.640 1.00 61.62 70 ILE A O 1
ATOM 544 N N . ARG A 1 71 ? -7.695 10.248 28.562 1.00 63.72 71 ARG A N 1
ATOM 545 C CA . ARG A 1 71 ? -6.763 10.916 29.478 1.00 63.72 71 ARG A CA 1
ATOM 546 C C . ARG A 1 71 ? -7.386 11.094 30.853 1.00 63.72 71 ARG A C 1
ATOM 548 O O . ARG A 1 71 ? -6.792 10.621 31.800 1.00 63.72 71 ARG A O 1
ATOM 555 N N . LYS A 1 72 ? -8.615 11.611 30.959 1.00 65.12 72 LYS A N 1
ATOM 556 C CA . LYS A 1 72 ? -9.333 11.692 32.246 1.00 65.12 72 LYS A CA 1
ATOM 557 C C . LYS A 1 72 ? -9.503 10.325 32.911 1.00 65.12 72 LYS A C 1
ATOM 559 O O . LYS A 1 72 ? -9.138 10.168 34.065 1.00 65.12 72 LYS A O 1
ATOM 564 N N . LEU A 1 73 ? -9.956 9.309 32.174 1.00 66.12 73 LEU A N 1
ATOM 565 C CA . LEU A 1 73 ? -10.086 7.941 32.694 1.00 66.12 73 LEU A CA 1
ATOM 566 C C . LEU A 1 73 ? -8.731 7.326 33.082 1.00 66.12 73 LEU A C 1
ATOM 568 O O . LEU A 1 73 ? -8.663 6.516 34.004 1.00 66.12 73 LEU A O 1
ATOM 572 N N . ARG A 1 74 ? -7.649 7.686 32.382 1.00 66.56 74 ARG A N 1
ATOM 573 C CA . ARG A 1 74 ? -6.277 7.249 32.676 1.00 66.56 74 ARG A CA 1
ATOM 574 C C . ARG A 1 74 ? -5.712 7.970 33.902 1.00 66.56 74 ARG A C 1
ATOM 576 O O . ARG A 1 74 ? -5.113 7.306 34.739 1.00 66.56 74 ARG A O 1
ATOM 583 N N . ASP A 1 75 ? -5.953 9.271 34.029 1.00 66.06 75 ASP A N 1
ATOM 584 C CA . ASP A 1 75 ? -5.575 10.110 35.172 1.00 66.06 75 ASP A CA 1
ATOM 585 C C . ASP A 1 75 ? -6.333 9.680 36.440 1.00 66.06 75 ASP A C 1
ATOM 587 O O . ASP A 1 75 ? -5.770 9.656 37.531 1.00 66.06 75 ASP A O 1
ATOM 591 N N . GLU A 1 76 ? -7.586 9.244 36.287 1.00 68.75 76 GLU A N 1
ATOM 592 C CA . GLU A 1 76 ? -8.405 8.631 37.341 1.00 68.75 76 GLU A CA 1
ATOM 593 C C . GLU A 1 76 ? -8.036 7.159 37.628 1.00 68.75 76 GLU A C 1
ATOM 595 O O . GLU A 1 76 ? -8.645 6.526 38.492 1.00 68.75 76 GLU A O 1
ATOM 600 N N . GLY A 1 77 ? -7.056 6.586 36.917 1.00 69.19 77 GLY A N 1
ATOM 601 C CA . GLY A 1 77 ? -6.565 5.222 37.144 1.00 69.19 77 GLY A CA 1
ATOM 602 C C . GLY A 1 77 ? -7.523 4.102 36.716 1.00 69.19 77 GLY A C 1
ATOM 603 O O . GLY A 1 77 ? -7.388 2.970 37.176 1.00 69.19 77 GLY A O 1
ATOM 604 N N . LYS A 1 78 ? -8.490 4.386 35.836 1.00 76.56 78 LYS A N 1
ATOM 605 C CA . LYS A 1 78 ? -9.560 3.449 35.431 1.00 76.56 78 LYS A CA 1
ATOM 606 C C . LYS A 1 78 ? -9.308 2.710 34.126 1.00 76.56 78 LYS A C 1
ATOM 608 O O . LYS A 1 78 ? -10.175 1.973 33.653 1.00 76.56 78 LYS A O 1
ATOM 613 N N . VAL A 1 79 ? -8.134 2.897 33.533 1.00 80.00 79 VAL A N 1
ATOM 614 C CA . VAL A 1 79 ? -7.704 2.145 32.354 1.00 80.00 79 VAL A CA 1
ATOM 615 C C . VAL A 1 79 ? -6.918 0.922 32.811 1.00 80.00 79 VAL A C 1
ATOM 617 O O . VAL A 1 79 ? -5.864 1.056 33.430 1.00 80.00 79 VAL A O 1
ATOM 620 N N . ILE A 1 80 ? -7.423 -0.271 32.494 1.00 84.31 80 ILE A N 1
ATOM 621 C CA . ILE A 1 80 ? -6.740 -1.538 32.770 1.00 84.31 80 ILE A CA 1
ATOM 622 C C . ILE A 1 80 ? -6.182 -2.122 31.471 1.00 84.31 80 ILE A C 1
ATOM 624 O O . ILE A 1 80 ? -6.874 -2.206 30.458 1.00 84.31 80 ILE A O 1
ATOM 628 N N . GLU A 1 81 ? -4.921 -2.549 31.499 1.00 84.06 81 GLU A N 1
ATOM 629 C CA . GLU A 1 81 ? -4.220 -3.139 30.351 1.00 84.06 81 GLU A CA 1
ATOM 630 C C . GLU A 1 81 ? -3.709 -4.540 30.724 1.00 84.06 81 GLU A C 1
ATOM 632 O O . GLU A 1 81 ? -2.547 -4.691 31.105 1.00 84.06 81 GLU A O 1
ATOM 637 N N . PRO A 1 82 ? -4.561 -5.584 30.663 1.00 86.88 82 PRO A N 1
ATOM 638 C CA . PRO A 1 82 ? -4.212 -6.919 31.162 1.00 86.88 82 PRO A CA 1
ATOM 639 C C . PRO A 1 82 ? -3.064 -7.584 30.394 1.00 86.88 82 PRO A C 1
ATOM 641 O O . PRO A 1 82 ? -2.371 -8.441 30.929 1.00 86.88 82 PRO A O 1
ATOM 644 N N . LEU A 1 83 ? -2.870 -7.193 29.131 1.00 86.69 83 LEU A N 1
ATOM 645 C CA . LEU A 1 83 ? -1.897 -7.800 28.222 1.00 86.69 83 LEU A CA 1
ATOM 646 C C . LEU A 1 83 ? -0.565 -7.034 28.155 1.00 86.69 83 LEU A C 1
ATOM 648 O O . LEU A 1 83 ? 0.296 -7.372 27.342 1.00 86.69 83 LEU A O 1
ATOM 652 N N . LYS A 1 84 ? -0.376 -6.017 29.007 1.00 80.06 84 LYS A N 1
ATOM 653 C CA . LYS A 1 84 ? 0.793 -5.122 28.966 1.00 80.06 84 LYS A CA 1
ATOM 654 C C . LYS A 1 84 ? 2.134 -5.835 29.166 1.00 80.06 84 LYS A C 1
ATOM 656 O O . LYS A 1 84 ? 3.149 -5.340 28.688 1.00 80.06 84 LYS A O 1
ATOM 661 N N . ASP A 1 85 ? 2.135 -6.975 29.854 1.00 83.06 85 ASP A N 1
ATOM 662 C CA . ASP A 1 85 ? 3.342 -7.737 30.189 1.00 83.06 85 ASP A CA 1
ATOM 663 C C . ASP A 1 85 ? 3.614 -8.889 29.207 1.00 83.06 85 ASP A C 1
ATOM 665 O O . ASP A 1 85 ? 4.663 -9.522 29.290 1.00 83.06 85 ASP A O 1
ATOM 669 N N . PHE A 1 86 ? 2.714 -9.120 28.244 1.00 82.00 86 PHE A N 1
ATOM 670 C CA . PHE A 1 86 ? 2.796 -10.233 27.302 1.00 82.00 86 PHE A CA 1
ATOM 671 C C . PHE A 1 86 ? 3.350 -9.822 25.931 1.00 82.00 86 PHE A C 1
ATOM 673 O O . PHE A 1 86 ? 3.085 -8.734 25.399 1.00 82.00 86 PHE A O 1
ATOM 680 N N . HIS A 1 87 ? 4.079 -10.748 25.315 1.00 80.94 87 HIS A N 1
ATOM 681 C CA . HIS A 1 87 ? 4.483 -10.712 23.915 1.00 80.94 87 HIS A CA 1
ATOM 682 C C . HIS A 1 87 ? 3.396 -11.305 23.000 1.00 80.94 87 HIS A C 1
ATOM 684 O O . HIS A 1 87 ? 2.462 -11.981 23.423 1.00 80.94 87 HIS A O 1
ATOM 690 N N . LYS A 1 88 ? 3.477 -11.022 21.694 1.00 80.44 88 LYS A N 1
ATOM 691 C CA . LYS A 1 88 ? 2.402 -11.342 20.734 1.00 80.44 88 LYS A CA 1
ATOM 692 C C . LYS A 1 88 ? 2.156 -12.847 20.570 1.00 80.44 88 LYS A C 1
ATOM 694 O O . LYS A 1 88 ? 1.035 -13.278 20.318 1.00 80.44 88 LYS A O 1
ATOM 699 N N . ASP A 1 89 ? 3.217 -13.624 20.629 1.00 84.31 89 ASP A N 1
ATOM 700 C CA . ASP A 1 89 ? 3.239 -15.081 20.649 1.00 84.31 89 ASP A CA 1
ATOM 701 C C . ASP A 1 89 ? 2.600 -15.647 21.923 1.00 84.31 89 ASP A C 1
ATOM 703 O O . ASP A 1 89 ? 1.771 -16.552 21.824 1.00 84.31 89 ASP A O 1
ATOM 707 N N . GLU A 1 90 ? 2.871 -15.044 23.079 1.00 87.38 90 GLU A N 1
ATOM 708 C CA . GLU A 1 90 ? 2.256 -15.423 24.357 1.00 87.38 90 GLU A CA 1
ATOM 709 C C . GLU A 1 90 ? 0.757 -15.103 24.378 1.00 87.38 90 GLU A C 1
ATOM 711 O O . GLU A 1 90 ? -0.045 -15.940 24.778 1.00 87.38 90 GLU A O 1
ATOM 716 N N . VAL A 1 91 ? 0.343 -13.951 23.837 1.00 88.25 91 VAL A N 1
ATOM 717 C CA . VAL A 1 91 ? -1.084 -13.601 23.703 1.00 88.25 91 VAL A CA 1
ATOM 718 C C . VAL A 1 91 ? -1.834 -14.599 22.821 1.00 88.25 91 VAL A C 1
ATOM 720 O O . VAL A 1 91 ? -3.002 -14.897 23.069 1.00 88.25 91 VAL A O 1
ATOM 723 N N . ARG A 1 92 ? -1.176 -15.157 21.798 1.00 88.06 92 ARG A N 1
ATOM 724 C CA . ARG A 1 92 ? -1.777 -16.218 20.978 1.00 88.06 92 ARG A CA 1
ATOM 725 C C . ARG A 1 92 ? -1.917 -17.523 21.749 1.00 88.06 92 ARG A C 1
ATOM 727 O O . ARG A 1 92 ? -2.948 -18.170 21.609 1.00 88.06 92 ARG A O 1
ATOM 734 N N . ALA A 1 93 ? -0.911 -17.909 22.533 1.00 89.69 93 ALA A N 1
ATOM 735 C CA . ALA A 1 93 ? -0.992 -19.089 23.392 1.00 89.69 93 ALA A CA 1
ATOM 736 C C . ALA A 1 93 ? -2.113 -18.938 24.432 1.00 89.69 93 ALA A C 1
ATOM 738 O O . ALA A 1 93 ? -2.990 -19.795 24.500 1.00 89.69 93 ALA A O 1
ATOM 739 N N . LEU A 1 94 ? -2.168 -17.790 25.112 1.00 91.69 94 LEU A N 1
ATOM 740 C CA . LEU A 1 94 ? -3.220 -17.455 26.071 1.00 91.69 94 LEU A CA 1
ATOM 741 C C . LEU A 1 94 ? -4.612 -17.486 25.424 1.00 91.69 94 LEU A C 1
ATOM 743 O O . LEU A 1 94 ? -5.556 -18.025 25.991 1.00 91.69 94 LEU A O 1
ATOM 747 N N . GLY A 1 95 ? -4.745 -16.967 24.200 1.00 91.94 95 GLY A N 1
ATOM 748 C CA . GLY A 1 95 ? -6.001 -17.035 23.454 1.00 91.94 95 GLY A CA 1
ATOM 749 C C . GLY A 1 95 ? -6.482 -18.470 23.206 1.00 91.94 95 GLY A C 1
ATOM 750 O O . GLY A 1 95 ? -7.681 -18.728 23.297 1.00 91.94 95 GLY A O 1
ATOM 751 N N . ARG A 1 96 ? -5.564 -19.412 22.947 1.00 91.75 96 ARG A N 1
ATOM 752 C CA . ARG A 1 96 ? -5.902 -20.839 22.789 1.00 91.75 96 ARG A CA 1
ATOM 753 C C . ARG A 1 96 ? -6.327 -21.474 24.106 1.00 91.75 96 ARG A C 1
ATOM 755 O O . ARG A 1 96 ? -7.293 -22.229 24.119 1.00 91.75 96 ARG A O 1
ATOM 762 N N . GLU A 1 97 ? -5.643 -21.150 25.199 1.00 93.62 97 GLU A N 1
ATOM 763 C CA . GLU A 1 97 ? -6.000 -21.633 26.540 1.00 93.62 97 GLU A CA 1
ATOM 764 C C . GLU A 1 97 ? -7.384 -21.137 26.979 1.00 93.62 97 GLU A C 1
ATOM 766 O O . GLU A 1 97 ? -8.141 -21.880 27.598 1.00 93.62 97 GLU A O 1
ATOM 771 N N . LEU A 1 98 ? -7.761 -19.919 26.578 1.00 94.12 98 LEU A N 1
ATOM 772 C CA . LEU A 1 98 ? -9.097 -19.352 26.792 1.00 94.12 98 LEU A CA 1
ATOM 773 C C . LEU A 1 98 ? -10.181 -19.940 25.865 1.00 94.12 98 LEU A C 1
ATOM 775 O O . LEU A 1 98 ? -11.342 -19.539 25.953 1.00 94.12 98 LEU A O 1
ATOM 779 N N . GLY A 1 99 ? -9.830 -20.870 24.970 1.00 93.12 99 GLY A N 1
ATOM 780 C CA . GLY A 1 99 ? -10.768 -21.527 24.058 1.00 93.12 99 GLY A CA 1
ATOM 781 C C . GLY A 1 99 ? -11.157 -20.699 22.829 1.00 93.12 99 GLY A C 1
ATOM 782 O O . GLY A 1 99 ? -12.171 -20.994 22.193 1.00 93.12 99 GLY A O 1
ATOM 783 N N . LEU A 1 100 ? -10.387 -19.663 22.470 1.00 93.25 100 LEU A N 1
ATOM 784 C CA . LEU A 1 100 ? -10.646 -18.910 21.242 1.00 93.25 100 LEU A CA 1
ATOM 785 C C . LEU A 1 100 ? -10.318 -19.759 19.999 1.00 93.25 100 LEU A C 1
ATOM 787 O O . LEU A 1 100 ? -9.307 -20.463 19.983 1.00 93.25 100 LEU A O 1
ATOM 791 N N . PRO A 1 101 ? -11.114 -19.654 18.918 1.00 92.00 101 PRO A N 1
ATOM 792 C CA . PRO A 1 101 ? -10.822 -20.334 17.659 1.00 92.00 101 PRO A CA 1
ATOM 793 C C . PRO A 1 101 ? -9.444 -19.965 17.092 1.00 92.00 101 PRO A C 1
ATOM 795 O O . PRO A 1 101 ? -9.084 -18.782 17.050 1.00 92.00 101 PRO A O 1
ATOM 798 N N . GLU A 1 102 ? -8.715 -20.958 16.563 1.00 87.12 102 GLU A N 1
ATOM 799 C CA . GLU A 1 102 ? -7.369 -20.762 15.994 1.00 87.12 102 GLU A CA 1
ATOM 800 C C . GLU A 1 102 ? -7.359 -19.695 14.884 1.00 87.12 102 GLU A C 1
ATOM 802 O O . GLU A 1 102 ? -6.446 -18.872 14.794 1.00 87.12 102 GLU A O 1
ATOM 807 N N . ASP A 1 103 ? -8.428 -19.637 14.087 1.00 85.50 103 ASP A N 1
ATOM 808 C CA . ASP A 1 103 ? -8.599 -18.662 13.005 1.00 85.50 103 ASP A CA 1
ATOM 809 C C . ASP A 1 103 ? -8.621 -17.203 13.487 1.00 85.50 103 ASP A C 1
ATOM 811 O O . ASP A 1 103 ? -8.257 -16.292 12.736 1.00 85.50 103 ASP A O 1
ATOM 815 N N . ILE A 1 104 ? -9.054 -16.961 14.729 1.00 86.94 104 ILE A N 1
ATOM 816 C CA . ILE A 1 104 ? -9.120 -15.619 15.319 1.00 86.94 104 ILE A CA 1
ATOM 817 C C . ILE A 1 104 ? -7.757 -15.238 15.898 1.00 86.94 104 ILE A C 1
ATOM 819 O O . ILE A 1 104 ? -7.251 -14.155 15.598 1.00 86.94 104 ILE A O 1
ATOM 823 N N . VAL A 1 105 ? -7.130 -16.129 16.671 1.00 87.50 105 VAL A N 1
ATOM 824 C CA . VAL A 1 105 ? -5.828 -15.863 17.316 1.00 87.50 105 VAL A CA 1
ATOM 825 C C . VAL A 1 105 ? -4.677 -15.792 16.303 1.00 87.50 105 VAL A C 1
ATOM 827 O O . VAL A 1 105 ? -3.742 -14.997 16.454 1.00 87.50 105 VAL A O 1
ATOM 830 N N . SER A 1 106 ? -4.757 -16.570 15.221 1.00 85.19 106 SER A N 1
ATOM 831 C CA . SER A 1 106 ? -3.744 -16.607 14.160 1.00 85.19 106 SER A CA 1
ATOM 832 C C . SER A 1 106 ? -3.942 -15.515 13.098 1.00 85.19 106 SER A C 1
ATOM 834 O O . SER A 1 106 ? -3.107 -15.331 12.206 1.00 85.19 106 SER A O 1
ATOM 836 N N . ARG A 1 107 ? -5.019 -14.723 13.197 1.00 85.00 107 ARG A N 1
ATOM 837 C CA . ARG A 1 107 ? -5.343 -13.699 12.202 1.00 85.00 107 ARG A CA 1
ATOM 838 C C . ARG A 1 107 ? -4.222 -12.667 12.062 1.00 85.00 107 ARG A C 1
ATOM 840 O O . ARG A 1 107 ? -3.576 -12.235 13.023 1.00 85.00 107 ARG A O 1
ATOM 847 N N . HIS A 1 108 ? -4.004 -12.228 10.823 1.00 83.31 108 HIS A N 1
ATOM 848 C CA . HIS A 1 108 ? -3.094 -11.125 10.546 1.00 83.31 108 HIS A CA 1
ATOM 849 C C . HIS A 1 108 ? -3.599 -9.827 11.187 1.00 83.31 108 HIS A C 1
ATOM 851 O O . HIS A 1 108 ? -4.803 -9.567 11.209 1.00 83.31 108 HIS A O 1
ATOM 857 N N . PRO A 1 109 ? -2.686 -8.969 11.666 1.00 82.00 109 PRO A N 1
ATOM 858 C CA . PRO A 1 109 ? -3.053 -7.670 12.210 1.00 82.00 109 PRO A CA 1
ATOM 859 C C . PRO A 1 109 ? -3.748 -6.809 11.151 1.00 82.00 109 PRO A C 1
ATOM 861 O O . PRO A 1 109 ? -3.304 -6.707 10.001 1.00 82.00 109 PRO A O 1
ATOM 864 N N . PHE A 1 110 ? -4.813 -6.135 11.569 1.00 82.69 110 PHE A N 1
ATOM 865 C CA . PHE A 1 110 ? -5.589 -5.225 10.740 1.00 82.69 110 PHE A CA 1
ATOM 866 C C . PHE A 1 110 ? -5.521 -3.815 11.342 1.00 82.69 110 PHE A C 1
ATOM 868 O O . PHE A 1 110 ? -5.660 -3.673 12.555 1.00 82.69 110 PHE A O 1
ATOM 875 N N . PRO A 1 111 ? -5.229 -2.772 10.546 1.00 81.88 111 PRO A N 1
ATOM 876 C CA . PRO A 1 111 ? -5.073 -1.421 11.078 1.00 81.88 111 PRO A CA 1
ATOM 877 C C . PRO A 1 111 ? -6.413 -0.864 11.582 1.00 81.88 111 PRO A C 1
ATOM 879 O O . PRO A 1 111 ? -7.443 -1.141 10.978 1.00 81.88 111 PRO A O 1
ATOM 882 N N . GLY A 1 112 ? -6.388 -0.015 12.616 1.00 79.94 112 GLY A N 1
ATOM 883 C CA . GLY A 1 112 ? -7.590 0.632 13.172 1.00 79.94 112 GLY A CA 1
ATOM 884 C C . GLY A 1 112 ? -8.432 1.391 12.131 1.00 79.94 112 GLY A C 1
ATOM 885 O O . GLY A 1 112 ? -9.612 1.092 11.986 1.00 79.94 112 GLY A O 1
ATOM 886 N N . PRO A 1 113 ? -7.835 2.270 11.297 1.00 84.00 113 PRO A N 1
ATOM 887 C CA . PRO A 1 113 ? -8.535 2.912 10.173 1.00 84.00 113 PRO A CA 1
ATOM 888 C C . PRO A 1 113 ? -9.009 1.953 9.061 1.00 84.00 113 PRO A C 1
ATOM 890 O O . PRO A 1 113 ? -9.607 2.378 8.071 1.00 84.00 113 PRO A O 1
ATOM 893 N N . GLY A 1 114 ? -8.686 0.666 9.172 1.00 88.56 114 GLY A N 1
ATOM 894 C CA . GLY A 1 114 ? -9.105 -0.397 8.277 1.00 88.56 114 GLY A CA 1
ATOM 895 C C . GLY A 1 114 ? -8.779 -0.151 6.810 1.00 88.56 114 GLY A C 1
ATOM 896 O O . GLY A 1 114 ? -7.638 0.138 6.440 1.00 88.56 114 GLY A O 1
ATOM 897 N N . LEU A 1 115 ? -9.796 -0.287 5.960 1.00 89.44 115 LEU A N 1
ATOM 898 C CA . LEU A 1 115 ? -9.662 -0.131 4.512 1.00 89.44 115 LEU A CA 1
ATOM 899 C C . LEU A 1 115 ? -9.485 1.329 4.073 1.00 89.44 115 LEU A C 1
ATOM 901 O O . LEU A 1 115 ? -9.031 1.568 2.957 1.00 89.44 115 LEU A O 1
ATOM 905 N N . ALA A 1 116 ? -9.766 2.315 4.933 1.00 87.56 116 ALA A N 1
ATOM 906 C CA . ALA A 1 116 ? -9.687 3.730 4.563 1.00 87.56 116 ALA A CA 1
ATOM 907 C C . ALA A 1 116 ? -8.265 4.173 4.174 1.00 87.56 116 ALA A C 1
ATOM 909 O O . ALA A 1 116 ? -8.085 5.013 3.288 1.00 87.56 116 ALA A O 1
ATOM 910 N N . ILE A 1 117 ? -7.253 3.575 4.811 1.00 86.06 117 ILE A N 1
ATOM 911 C CA . ILE A 1 117 ? -5.832 3.787 4.489 1.00 86.06 117 ILE A CA 1
ATOM 912 C C . ILE A 1 117 ? -5.307 2.820 3.418 1.00 86.06 117 ILE A C 1
ATOM 914 O O . ILE A 1 117 ? -4.164 2.947 2.989 1.00 86.06 117 ILE A O 1
ATOM 918 N N . ARG A 1 118 ? -6.126 1.850 2.998 1.00 88.19 118 ARG A N 1
ATOM 919 C CA . ARG A 1 118 ? -5.826 0.916 1.905 1.00 88.19 118 ARG A CA 1
ATOM 920 C C . ARG A 1 118 ? -6.453 1.346 0.577 1.00 88.19 118 ARG A C 1
ATOM 922 O O . ARG A 1 118 ? -6.199 0.715 -0.438 1.00 88.19 118 ARG A O 1
ATOM 929 N N . VAL A 1 119 ? -7.242 2.418 0.556 1.00 88.69 119 VAL A N 1
ATOM 930 C CA . VAL A 1 119 ? -7.664 3.089 -0.678 1.00 88.69 119 VAL A CA 1
ATOM 931 C C . VAL A 1 119 ? -6.830 4.350 -0.833 1.00 88.69 119 VAL A C 1
ATOM 933 O O . VAL A 1 119 ? -6.932 5.283 -0.024 1.00 88.69 119 VAL A O 1
ATOM 936 N N . ILE A 1 120 ? -6.020 4.399 -1.884 1.00 87.75 120 ILE A N 1
ATOM 937 C CA . ILE A 1 120 ? -5.357 5.643 -2.262 1.00 87.75 120 ILE A CA 1
ATOM 938 C C . ILE A 1 120 ? -6.419 6.514 -2.936 1.00 87.75 120 ILE A C 1
ATOM 940 O O . ILE A 1 120 ? -6.982 6.150 -3.966 1.00 87.75 120 ILE A O 1
ATOM 944 N N . CYS A 1 121 ? -6.726 7.646 -2.309 1.00 88.75 121 CYS A N 1
ATOM 945 C CA . CYS A 1 121 ? -7.705 8.591 -2.828 1.00 88.75 121 CYS A CA 1
ATOM 946 C C . CYS A 1 121 ? -6.974 9.737 -3.508 1.00 88.75 121 CYS A C 1
ATOM 948 O O . CYS A 1 121 ? -6.049 10.302 -2.925 1.00 88.75 121 CYS A O 1
ATOM 950 N N . ALA A 1 122 ? -7.397 10.070 -4.717 1.00 87.19 122 ALA A N 1
ATOM 951 C CA . ALA A 1 122 ? -6.825 11.145 -5.504 1.00 87.19 122 ALA A CA 1
ATOM 952 C C . ALA A 1 122 ? -7.896 11.688 -6.454 1.00 87.19 122 ALA A C 1
ATOM 954 O O . ALA A 1 122 ? -8.760 10.933 -6.907 1.00 87.19 122 ALA A O 1
ATOM 955 N N . ASP A 1 123 ? -7.826 12.992 -6.695 1.00 86.62 123 ASP A N 1
ATOM 956 C CA . ASP A 1 123 ? -8.708 13.724 -7.608 1.00 86.62 123 ASP A CA 1
ATOM 957 C C . ASP A 1 123 ? -7.943 14.134 -8.872 1.00 86.62 123 ASP A C 1
ATOM 959 O O . ASP A 1 123 ? -8.404 13.930 -9.988 1.00 86.62 123 ASP A O 1
ATOM 963 N N . GLU A 1 124 ? -6.695 14.574 -8.688 1.00 87.62 124 GLU A N 1
ATOM 964 C CA . GLU A 1 124 ? -5.765 14.928 -9.758 1.00 87.62 124 GLU A CA 1
ATOM 965 C C . GLU A 1 124 ? -4.551 13.985 -9.806 1.00 87.62 124 GLU A C 1
ATOM 967 O O . GLU A 1 124 ? -4.123 13.466 -8.762 1.00 87.62 124 GLU A O 1
ATOM 972 N N . PRO A 1 125 ? -3.969 13.754 -11.001 1.00 88.12 125 PRO A N 1
ATOM 973 C CA . PRO A 1 125 ? -2.758 12.960 -11.140 1.00 88.12 125 PRO A CA 1
ATOM 974 C C . PRO A 1 125 ? -1.594 13.643 -10.421 1.00 88.12 125 PRO A C 1
ATOM 976 O O . PRO A 1 125 ? -1.365 14.845 -10.555 1.00 88.12 125 PRO A O 1
ATOM 979 N N . TYR A 1 126 ? -0.817 12.869 -9.666 1.00 88.19 126 TYR A N 1
ATOM 980 C CA . TYR A 1 126 ? 0.368 13.407 -9.019 1.00 88.19 126 TYR A CA 1
ATOM 981 C C . TYR A 1 126 ? 1.521 13.490 -10.017 1.00 88.19 126 TYR A C 1
ATOM 983 O O . TYR A 1 126 ? 2.128 12.474 -10.350 1.00 88.19 126 TYR A O 1
ATOM 991 N N . VAL A 1 127 ? 1.812 14.705 -10.480 1.00 87.50 127 VAL A N 1
ATOM 992 C CA . VAL A 1 127 ? 2.897 15.001 -11.421 1.00 87.50 127 VAL A CA 1
ATOM 993 C C . VAL A 1 127 ? 3.634 16.250 -10.941 1.00 87.50 127 VAL A C 1
ATOM 995 O O . VAL A 1 127 ? 3.059 17.333 -10.857 1.00 87.50 127 VAL A O 1
ATOM 998 N N . CYS A 1 128 ? 4.912 16.111 -10.603 1.00 88.44 128 CYS A N 1
ATOM 999 C CA . CYS A 1 128 ? 5.813 17.225 -10.309 1.00 88.44 128 CYS A CA 1
ATOM 1000 C C . CYS A 1 128 ? 6.830 17.418 -11.445 1.00 88.44 128 CYS A C 1
ATOM 1002 O O . CYS A 1 128 ? 6.865 16.667 -12.420 1.00 88.44 128 CYS A O 1
ATOM 1004 N N . LYS A 1 129 ? 7.657 18.465 -11.336 1.00 87.94 129 LYS A N 1
ATOM 1005 C CA . LYS A 1 129 ? 8.630 18.861 -12.374 1.00 87.94 129 LYS A CA 1
ATOM 1006 C C . LYS A 1 129 ? 9.641 17.754 -12.710 1.00 87.94 129 LYS A C 1
ATOM 1008 O O . LYS A 1 129 ? 10.127 17.686 -13.832 1.00 87.94 129 LYS A O 1
ATOM 1013 N N . ASP A 1 130 ? 9.920 16.883 -11.748 1.00 88.38 130 ASP A N 1
ATOM 1014 C CA . ASP A 1 130 ? 10.843 15.750 -11.825 1.00 88.38 130 ASP A CA 1
ATOM 1015 C C . ASP A 1 130 ? 10.251 14.501 -12.506 1.00 88.38 130 ASP A C 1
ATOM 1017 O O . ASP A 1 130 ? 10.973 13.534 -12.759 1.00 88.38 130 ASP A O 1
ATOM 1021 N N . PHE A 1 131 ? 8.952 14.499 -12.830 1.00 88.31 131 PHE A N 1
ATOM 1022 C CA . PHE A 1 131 ? 8.260 13.329 -13.374 1.00 88.31 131 PHE A CA 1
ATOM 1023 C C . PHE A 1 131 ? 8.838 12.869 -14.720 1.00 88.31 131 PHE A C 1
ATOM 1025 O O . PHE A 1 131 ? 9.037 11.673 -14.940 1.00 88.31 131 PHE A O 1
ATOM 1032 N N . ALA A 1 132 ? 9.125 13.805 -15.629 1.00 89.62 132 ALA A N 1
ATOM 1033 C CA . ALA A 1 132 ? 9.673 13.481 -16.948 1.00 89.62 132 ALA A CA 1
ATOM 1034 C C . ALA A 1 132 ? 11.117 12.967 -16.852 1.00 89.62 132 ALA A C 1
ATOM 1036 O O . ALA A 1 132 ? 11.465 11.961 -17.4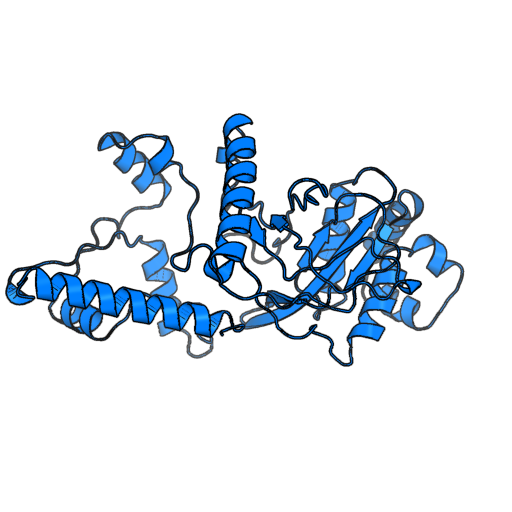69 1.00 89.62 132 ALA A O 1
ATOM 1037 N N . GLU A 1 133 ? 11.943 13.625 -16.037 1.00 89.81 133 GLU A N 1
ATOM 1038 C CA . GLU A 1 133 ? 13.335 13.236 -15.808 1.00 89.81 133 GLU A CA 1
ATOM 1039 C C . GLU A 1 133 ? 13.428 11.843 -15.174 1.00 89.81 133 GLU A C 1
ATOM 1041 O O . GLU A 1 133 ? 14.140 10.976 -15.682 1.00 89.81 133 GLU A O 1
ATOM 1046 N N . THR A 1 134 ? 12.641 11.593 -14.125 1.00 90.62 134 THR A N 1
ATOM 1047 C CA . THR A 1 134 ? 12.625 10.300 -13.430 1.00 90.62 134 THR A CA 1
ATOM 1048 C C . THR A 1 134 ? 12.140 9.183 -14.355 1.00 90.62 134 THR A C 1
ATOM 1050 O O . THR A 1 134 ? 12.744 8.116 -14.389 1.00 90.62 134 THR A O 1
ATOM 1053 N N . ASN A 1 135 ? 11.114 9.422 -15.181 1.00 91.25 135 ASN A N 1
ATOM 1054 C CA . ASN A 1 135 ? 10.683 8.442 -16.184 1.00 91.25 135 ASN A CA 1
ATOM 1055 C C . ASN A 1 135 ? 11.780 8.110 -17.203 1.00 91.25 135 ASN A C 1
ATOM 1057 O O . ASN A 1 135 ? 11.917 6.953 -17.592 1.00 91.25 135 ASN A O 1
ATOM 1061 N N . ASN A 1 136 ? 12.573 9.094 -17.632 1.00 90.31 136 ASN A N 1
ATOM 1062 C CA . ASN A 1 136 ? 13.688 8.842 -18.545 1.00 90.31 136 ASN A CA 1
ATOM 1063 C C . ASN A 1 136 ? 14.779 7.991 -17.881 1.00 90.31 136 ASN A C 1
ATOM 1065 O O . ASN A 1 136 ? 15.303 7.079 -18.518 1.00 90.31 136 ASN A O 1
ATOM 1069 N N . ILE A 1 137 ? 15.073 8.231 -16.598 1.00 90.19 137 ILE A N 1
ATOM 1070 C CA . ILE A 1 137 ? 15.997 7.390 -15.821 1.00 90.19 137 ILE A CA 1
ATOM 1071 C C . ILE A 1 137 ? 15.464 5.953 -15.732 1.00 90.19 137 ILE A C 1
ATOM 1073 O O . ILE A 1 137 ? 16.200 5.013 -16.018 1.00 90.19 137 ILE A O 1
ATOM 1077 N N . LEU A 1 138 ? 14.181 5.768 -15.408 1.00 91.81 138 LEU A N 1
ATOM 1078 C CA . LEU A 1 138 ? 13.566 4.439 -15.315 1.00 91.81 138 LEU A CA 1
ATOM 1079 C C . LEU A 1 138 ? 13.580 3.684 -16.648 1.00 91.81 138 LEU A C 1
ATOM 1081 O O . LEU A 1 138 ? 13.873 2.491 -16.661 1.00 91.81 138 LEU A O 1
ATOM 1085 N N . LYS A 1 139 ? 13.333 4.373 -17.769 1.00 90.44 139 LYS A N 1
ATOM 1086 C CA . LYS A 1 139 ? 13.450 3.785 -19.113 1.00 90.44 139 LYS A CA 1
ATOM 1087 C C . LYS A 1 139 ? 14.865 3.283 -19.392 1.00 90.44 139 LYS A C 1
ATOM 1089 O O . LYS A 1 139 ? 15.018 2.175 -19.891 1.00 90.44 139 LYS A O 1
ATOM 1094 N N . ILE A 1 140 ? 15.886 4.057 -19.021 1.00 89.50 140 ILE A N 1
ATOM 1095 C CA . ILE A 1 140 ? 17.290 3.644 -19.162 1.00 89.50 140 ILE A CA 1
ATOM 1096 C C . ILE A 1 140 ? 17.595 2.437 -18.270 1.00 89.50 140 ILE A C 1
ATOM 1098 O O . ILE A 1 140 ? 18.278 1.521 -18.710 1.00 89.50 140 ILE A O 1
ATOM 1102 N N . VAL A 1 141 ? 17.082 2.404 -17.037 1.00 90.00 141 VAL A N 1
ATOM 1103 C CA . VAL A 1 141 ? 17.277 1.266 -16.121 1.00 90.00 141 VAL A CA 1
ATOM 1104 C C . VAL A 1 141 ? 16.596 -0.001 -16.650 1.00 90.00 141 VAL A C 1
ATOM 1106 O O . VAL A 1 141 ? 17.166 -1.084 -16.549 1.00 90.00 141 VAL A O 1
ATOM 1109 N N . ALA A 1 142 ? 15.400 0.114 -17.230 1.00 89.75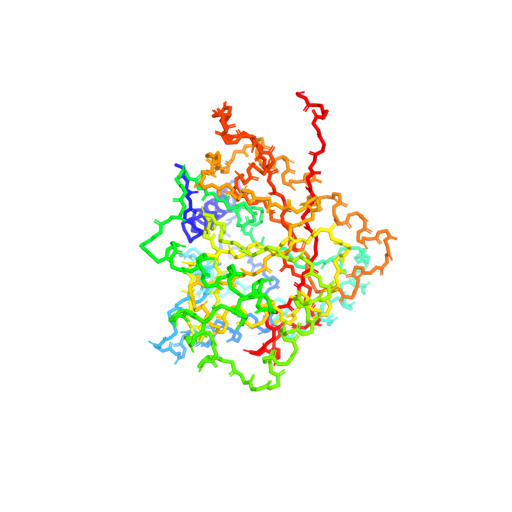 142 ALA A N 1
ATOM 1110 C CA . ALA A 1 142 ? 14.674 -1.022 -17.798 1.00 89.75 142 ALA A CA 1
ATOM 1111 C C . ALA A 1 142 ? 15.285 -1.542 -19.110 1.00 89.75 142 ALA A C 1
ATOM 1113 O O . ALA A 1 142 ? 15.210 -2.741 -19.369 1.00 89.75 142 ALA A O 1
ATOM 1114 N N . ASP A 1 143 ? 15.907 -0.665 -19.904 1.00 89.44 143 ASP A N 1
ATOM 1115 C CA . ASP A 1 143 ? 16.537 -0.989 -21.192 1.00 89.44 143 ASP A CA 1
ATOM 1116 C C . ASP A 1 143 ? 18.059 -0.747 -21.169 1.00 89.44 143 ASP A C 1
ATOM 1118 O O . ASP A 1 143 ? 18.660 -0.175 -22.085 1.00 89.44 143 ASP A O 1
ATOM 1122 N N . PHE A 1 144 ? 18.698 -1.131 -20.063 1.00 88.12 144 PHE A N 1
ATOM 1123 C CA . PHE A 1 144 ? 20.084 -0.762 -19.775 1.00 88.12 144 PHE A CA 1
ATOM 1124 C C . PHE A 1 144 ? 21.081 -1.351 -20.784 1.00 88.12 144 PHE A C 1
ATOM 1126 O O . PHE A 1 144 ? 21.929 -0.629 -21.315 1.00 88.12 144 PHE A O 1
ATOM 1133 N N . SER A 1 145 ? 20.932 -2.636 -21.122 1.00 87.25 145 SER A N 1
ATOM 1134 C CA . SER A 1 145 ? 21.771 -3.337 -22.105 1.00 87.25 145 SER A CA 1
ATOM 1135 C C . SER A 1 145 ? 21.767 -2.694 -23.505 1.00 87.25 145 SER A C 1
ATOM 1137 O O . SER A 1 145 ? 22.803 -2.656 -24.177 1.00 87.25 145 SER A O 1
ATOM 1139 N N . ALA A 1 146 ? 20.631 -2.148 -23.953 1.00 85.06 146 ALA A N 1
ATOM 1140 C CA . ALA A 1 146 ? 20.536 -1.440 -25.229 1.00 85.06 146 ALA A CA 1
ATOM 1141 C C . ALA A 1 146 ? 21.008 0.013 -25.102 1.00 85.06 146 ALA A C 1
ATOM 1143 O O . ALA A 1 146 ? 21.680 0.525 -26.002 1.00 85.06 146 ALA A O 1
ATOM 1144 N N . SER A 1 147 ? 20.716 0.654 -23.969 1.00 81.88 147 SER A N 1
ATOM 1145 C CA . SER A 1 147 ? 21.109 2.036 -23.675 1.00 81.88 147 SER A CA 1
ATOM 1146 C C . SER A 1 147 ? 22.626 2.216 -23.604 1.00 81.88 147 SER A C 1
ATOM 1148 O O . SER A 1 147 ? 23.131 3.241 -24.052 1.00 81.88 147 SER A O 1
ATOM 1150 N N . ILE A 1 148 ? 23.386 1.216 -23.141 1.00 81.19 148 ILE A N 1
ATOM 1151 C CA . ILE A 1 148 ? 24.863 1.269 -23.144 1.00 81.19 148 ILE A CA 1
ATOM 1152 C C . ILE A 1 148 ? 25.439 1.440 -24.555 1.00 81.19 148 ILE A C 1
ATOM 1154 O O . ILE A 1 148 ? 26.454 2.112 -24.731 1.00 81.19 148 ILE A O 1
ATOM 1158 N N . LYS A 1 149 ? 24.774 0.897 -25.580 1.00 80.69 149 LYS A N 1
ATOM 1159 C CA . LYS A 1 149 ? 25.229 1.011 -26.975 1.00 80.69 149 LYS A CA 1
ATOM 1160 C C . LYS A 1 149 ? 25.093 2.438 -27.523 1.00 80.69 149 LYS A C 1
ATOM 1162 O O . LYS A 1 149 ? 25.693 2.748 -28.550 1.00 80.69 149 LYS A O 1
ATOM 1167 N N . LYS A 1 150 ? 24.307 3.302 -26.866 1.00 79.62 150 LYS A N 1
ATOM 1168 C CA . LYS A 1 150 ? 24.070 4.703 -27.243 1.00 79.62 150 LYS A CA 1
ATOM 1169 C C . LYS A 1 150 ? 24.355 5.620 -26.046 1.00 79.62 150 LYS A C 1
ATOM 1171 O O . LYS A 1 150 ? 23.452 5.903 -25.259 1.00 79.62 150 LYS A O 1
ATOM 1176 N N . PRO A 1 151 ? 25.600 6.098 -25.878 1.00 71.62 151 PRO A N 1
ATOM 1177 C CA . PRO A 1 151 ? 25.958 6.886 -24.709 1.00 71.62 151 PRO A CA 1
ATOM 1178 C C . PRO A 1 151 ? 25.220 8.232 -24.703 1.00 71.62 151 PRO A C 1
ATOM 1180 O O . PRO A 1 151 ? 25.316 9.032 -25.634 1.00 71.62 151 PRO A O 1
ATOM 1183 N N . HIS A 1 152 ? 24.507 8.494 -23.609 1.00 77.62 152 HIS A N 1
ATOM 1184 C CA . HIS A 1 152 ? 23.822 9.754 -23.327 1.00 77.62 152 HIS A CA 1
ATOM 1185 C C . HIS A 1 152 ? 24.179 10.240 -21.915 1.00 77.62 152 HIS A C 1
ATOM 1187 O O . HIS A 1 152 ? 24.555 9.446 -21.052 1.00 77.62 152 HIS A O 1
ATOM 1193 N N . THR A 1 153 ? 24.047 11.542 -21.651 1.00 81.12 153 THR A N 1
ATOM 1194 C CA . THR A 1 153 ? 24.411 12.163 -20.359 1.00 81.12 153 THR A CA 1
ATOM 1195 C C . THR A 1 153 ? 23.685 11.535 -19.163 1.00 81.12 153 THR A C 1
ATOM 1197 O O . THR A 1 153 ? 24.280 11.352 -18.104 1.00 81.12 153 THR A O 1
ATOM 1200 N N . LEU A 1 154 ? 22.427 11.121 -19.340 1.00 80.81 154 LEU A N 1
ATOM 1201 C CA . LEU A 1 154 ? 21.643 10.438 -18.304 1.00 80.81 154 LEU A CA 1
ATOM 1202 C C . LEU A 1 154 ? 22.188 9.046 -17.950 1.00 80.81 154 LEU A C 1
ATOM 1204 O O . LEU A 1 154 ? 22.112 8.646 -16.792 1.00 80.81 154 LEU A O 1
ATOM 1208 N N . LEU A 1 155 ? 22.781 8.328 -18.910 1.00 83.88 155 LEU A N 1
ATOM 1209 C CA . LEU A 1 155 ? 23.391 7.021 -18.654 1.00 83.88 155 LEU A CA 1
ATOM 1210 C C . LEU A 1 155 ? 24.616 7.155 -17.741 1.00 83.88 155 LEU A C 1
ATOM 1212 O O . LEU A 1 155 ? 24.807 6.330 -16.855 1.00 83.88 155 LEU A O 1
ATOM 1216 N N . GLN A 1 156 ? 25.414 8.212 -17.918 1.00 82.88 156 GLN A N 1
ATOM 1217 C CA . GLN A 1 156 ? 26.566 8.485 -17.050 1.00 82.88 156 GLN A CA 1
ATOM 1218 C C . GLN A 1 156 ? 26.130 8.757 -15.609 1.00 82.88 156 GLN A C 1
ATOM 1220 O O . GLN A 1 156 ? 26.750 8.268 -14.670 1.00 82.88 156 GLN A O 1
ATOM 1225 N N . ARG A 1 157 ? 25.006 9.461 -15.428 1.00 82.69 157 ARG A N 1
ATOM 1226 C CA . ARG A 1 157 ? 24.417 9.670 -14.101 1.00 82.69 157 ARG A CA 1
ATOM 1227 C C . ARG A 1 157 ? 23.942 8.359 -13.475 1.00 82.69 157 ARG A C 1
ATOM 1229 O O . ARG A 1 157 ? 24.215 8.129 -12.304 1.00 82.69 157 ARG A O 1
ATOM 1236 N N . VAL A 1 158 ? 23.292 7.488 -14.250 1.00 84.12 158 VAL A N 1
ATOM 1237 C CA . VAL A 1 158 ? 22.910 6.143 -13.786 1.00 84.12 158 VAL A CA 1
ATOM 1238 C C . VAL A 1 158 ? 24.142 5.352 -13.347 1.00 84.12 158 VAL A C 1
ATOM 1240 O O . VAL A 1 158 ? 24.161 4.860 -12.224 1.00 84.12 158 VAL A O 1
ATOM 1243 N N . LYS A 1 159 ? 25.188 5.310 -14.182 1.00 84.50 159 LYS A N 1
ATOM 1244 C CA . LYS A 1 159 ? 26.463 4.638 -13.887 1.00 84.50 159 LYS A CA 1
ATOM 1245 C C . LYS A 1 159 ? 27.139 5.178 -12.627 1.00 84.50 159 LYS A C 1
ATOM 1247 O O . LYS A 1 159 ? 27.625 4.403 -11.822 1.00 84.50 159 LYS A O 1
ATOM 1252 N N . SER A 1 160 ? 27.098 6.492 -12.400 1.00 85.25 160 SER A N 1
ATOM 1253 C CA . SER A 1 160 ? 27.684 7.100 -11.196 1.00 85.25 160 SER A CA 1
ATOM 1254 C C . SER A 1 160 ? 26.975 6.728 -9.886 1.00 85.25 160 SER A C 1
ATOM 1256 O O . SER A 1 160 ? 27.528 6.950 -8.812 1.00 85.25 160 SER A O 1
ATOM 1258 N N . CYS A 1 161 ? 25.753 6.190 -9.958 1.00 82.62 161 CYS A N 1
ATOM 1259 C CA . CYS A 1 161 ? 24.941 5.836 -8.792 1.00 82.62 161 CYS A CA 1
ATOM 1260 C C . CYS A 1 161 ? 24.906 4.328 -8.494 1.00 82.62 161 CYS A C 1
ATOM 1262 O O . CYS A 1 161 ? 24.268 3.934 -7.515 1.00 82.62 161 CYS A O 1
ATOM 1264 N N . ILE A 1 162 ? 25.535 3.495 -9.325 1.00 87.38 162 ILE A N 1
ATOM 1265 C CA . ILE A 1 162 ? 25.528 2.029 -9.207 1.00 87.38 162 ILE A CA 1
ATOM 1266 C C . ILE A 1 162 ? 26.961 1.507 -9.075 1.00 87.38 162 ILE A C 1
ATOM 1268 O O . ILE A 1 162 ? 27.895 2.143 -9.554 1.00 87.38 162 ILE A O 1
ATOM 1272 N N . SER A 1 163 ? 27.145 0.369 -8.404 1.00 89.62 163 SER A N 1
ATOM 1273 C CA . SER A 1 163 ? 28.451 -0.303 -8.361 1.00 89.62 163 SER A CA 1
ATOM 1274 C C . SER A 1 163 ? 28.681 -1.169 -9.602 1.00 89.62 163 SER A C 1
ATOM 1276 O O . SER A 1 163 ? 27.726 -1.551 -10.281 1.00 89.62 163 SER A O 1
ATOM 1278 N N . ASP A 1 164 ? 29.935 -1.544 -9.863 1.00 87.44 164 ASP A N 1
ATOM 1279 C CA . ASP A 1 164 ? 30.298 -2.389 -11.011 1.00 87.44 164 ASP A CA 1
ATOM 1280 C C . ASP A 1 164 ? 29.564 -3.748 -10.989 1.00 87.44 164 ASP A C 1
ATOM 1282 O O . ASP A 1 164 ? 29.045 -4.202 -12.008 1.00 87.44 164 ASP A O 1
ATOM 1286 N N . GLU A 1 165 ? 29.412 -4.361 -9.809 1.00 89.31 165 GLU A N 1
ATOM 1287 C CA . GLU A 1 165 ? 28.641 -5.606 -9.642 1.00 89.31 165 GLU A CA 1
ATOM 1288 C C . GLU A 1 165 ? 27.146 -5.431 -9.959 1.00 89.31 165 GLU A C 1
ATOM 1290 O O . GLU A 1 165 ? 26.486 -6.335 -10.483 1.00 89.31 165 GLU A O 1
ATOM 1295 N N . GLU A 1 166 ? 26.575 -4.281 -9.592 1.00 89.38 166 GLU A N 1
ATOM 1296 C CA . GLU A 1 166 ? 25.179 -3.962 -9.885 1.00 89.38 166 GLU A CA 1
ATOM 1297 C C . GLU A 1 166 ? 24.983 -3.656 -11.368 1.00 89.38 166 GLU A C 1
ATOM 1299 O O . GLU A 1 166 ? 23.946 -4.024 -11.924 1.00 89.38 166 GLU A O 1
ATOM 1304 N N . GLU A 1 167 ? 25.980 -3.046 -12.013 1.00 88.81 167 GLU A N 1
ATOM 1305 C CA . GLU A 1 167 ? 25.998 -2.817 -13.453 1.00 88.81 167 GLU A CA 1
ATOM 1306 C C . GLU A 1 167 ? 25.962 -4.145 -14.224 1.00 88.81 167 GLU A C 1
ATOM 1308 O O . GLU A 1 167 ? 25.106 -4.324 -15.098 1.00 88.81 167 GLU A O 1
ATOM 1313 N N . GLU A 1 168 ? 26.823 -5.105 -13.871 1.00 89.25 168 GLU A N 1
ATOM 1314 C CA . GLU A 1 168 ? 26.839 -6.433 -14.499 1.00 89.25 168 GLU A CA 1
ATOM 1315 C C . GLU A 1 168 ? 25.507 -7.168 -14.317 1.00 89.25 168 GLU A C 1
ATOM 1317 O O . GLU A 1 168 ? 24.939 -7.685 -15.287 1.00 89.25 168 GLU A O 1
ATOM 1322 N N . LYS A 1 169 ? 24.955 -7.166 -13.097 1.00 89.38 169 LYS A N 1
ATOM 1323 C CA . LYS A 1 169 ? 23.638 -7.768 -12.827 1.00 89.38 169 LYS A CA 1
ATOM 1324 C C . LYS A 1 169 ? 22.532 -7.087 -13.626 1.00 89.38 169 LYS A C 1
ATOM 1326 O O . LYS A 1 169 ? 21.682 -7.772 -14.194 1.00 89.38 169 LYS A O 1
ATOM 1331 N N . LEU A 1 170 ? 22.530 -5.758 -13.705 1.00 89.00 170 LEU A N 1
ATOM 1332 C CA . LEU A 1 170 ? 21.526 -5.014 -14.464 1.00 89.00 170 LEU A CA 1
ATOM 1333 C C . LEU A 1 170 ? 21.625 -5.311 -15.969 1.00 89.00 170 LEU A C 1
ATOM 1335 O O . LEU A 1 170 ? 20.597 -5.480 -16.633 1.00 89.00 170 LEU A O 1
ATOM 1339 N N . MET A 1 171 ? 22.839 -5.451 -16.506 1.00 89.19 171 MET A N 1
ATOM 1340 C CA . MET A 1 171 ? 23.049 -5.887 -17.889 1.00 89.19 171 MET A CA 1
ATOM 1341 C C . MET A 1 171 ? 22.516 -7.301 -18.143 1.00 89.19 171 MET A C 1
ATOM 1343 O O . MET A 1 171 ? 21.819 -7.521 -19.136 1.00 89.19 171 MET A O 1
ATOM 1347 N N . GLN A 1 172 ? 22.781 -8.253 -17.246 1.00 89.94 172 GLN A N 1
ATOM 1348 C CA . GLN A 1 172 ? 22.246 -9.615 -17.364 1.00 89.94 172 GLN A CA 1
ATOM 1349 C C . GLN A 1 172 ? 20.713 -9.618 -17.334 1.00 89.94 172 GLN A C 1
ATOM 1351 O O . GLN A 1 172 ? 20.069 -10.226 -18.185 1.00 89.94 172 GLN A O 1
ATOM 1356 N N . ILE A 1 173 ? 20.104 -8.881 -16.405 1.00 89.25 173 ILE A N 1
ATOM 1357 C CA . ILE A 1 173 ? 18.644 -8.830 -16.267 1.00 89.25 173 ILE A CA 1
ATOM 1358 C C . ILE A 1 173 ? 17.982 -8.256 -17.522 1.00 89.25 173 ILE A C 1
ATOM 1360 O O . ILE A 1 173 ? 17.028 -8.848 -18.028 1.00 89.25 173 ILE A O 1
ATOM 1364 N N . THR A 1 174 ? 18.484 -7.119 -18.010 1.00 88.44 174 THR A N 1
ATOM 1365 C CA . THR A 1 174 ? 17.880 -6.377 -19.131 1.00 88.44 174 THR A CA 1
ATOM 1366 C C . THR A 1 174 ? 18.189 -6.979 -20.499 1.00 88.44 174 THR A C 1
ATOM 1368 O O . THR A 1 174 ? 17.487 -6.687 -21.461 1.00 88.44 174 THR A O 1
ATOM 1371 N N . SER A 1 175 ? 19.222 -7.818 -20.612 1.00 88.00 175 SER A N 1
ATOM 1372 C CA . SER A 1 175 ? 19.475 -8.603 -21.829 1.00 88.00 175 SER A CA 1
ATOM 1373 C C . SER A 1 175 ? 18.592 -9.847 -21.917 1.00 88.00 175 SER A C 1
ATOM 1375 O O . SER A 1 175 ? 18.172 -10.214 -23.012 1.00 88.00 175 SER A O 1
ATOM 1377 N N . LEU A 1 176 ? 18.288 -10.473 -20.775 1.00 86.44 176 LEU A N 1
ATOM 1378 C CA . LEU A 1 176 ? 17.435 -11.660 -20.708 1.00 86.44 176 LEU A CA 1
ATOM 1379 C C . LEU A 1 176 ? 15.946 -11.322 -20.792 1.00 86.44 176 LEU A C 1
ATOM 1381 O O . LEU A 1 176 ? 15.189 -12.075 -21.392 1.00 86.44 176 LEU A O 1
ATOM 1385 N N . HIS A 1 177 ? 15.520 -10.201 -20.204 1.00 86.81 177 HIS A N 1
ATOM 1386 C CA . HIS A 1 177 ? 14.107 -9.852 -20.099 1.00 86.81 177 HIS A CA 1
ATOM 1387 C C . HIS A 1 177 ? 13.829 -8.487 -20.722 1.00 86.81 177 HIS A C 1
ATOM 1389 O O . HIS A 1 177 ? 14.437 -7.483 -20.355 1.00 86.81 177 HIS A O 1
ATOM 1395 N N . SER A 1 178 ? 12.819 -8.423 -21.593 1.00 89.00 178 SER A N 1
ATOM 1396 C CA . SER A 1 178 ? 12.275 -7.143 -22.052 1.00 89.00 178 SER A CA 1
ATOM 1397 C C . SER A 1 178 ? 11.366 -6.549 -20.975 1.00 89.00 178 SER A C 1
ATOM 1399 O O . SER A 1 178 ? 10.216 -6.976 -20.796 1.00 89.00 178 SER A O 1
ATOM 1401 N N . LEU A 1 179 ? 11.907 -5.577 -20.241 1.00 90.69 179 LEU A N 1
ATOM 1402 C CA . LEU A 1 179 ? 11.231 -4.868 -19.160 1.00 90.69 179 LEU A CA 1
ATOM 1403 C C . LEU A 1 179 ? 10.820 -3.464 -19.605 1.00 90.69 179 LEU A C 1
ATOM 1405 O O . LEU A 1 179 ? 11.464 -2.842 -20.444 1.00 90.69 179 LEU A O 1
ATOM 1409 N N . ASN A 1 180 ? 9.749 -2.946 -19.014 1.00 92.38 180 ASN A N 1
ATOM 1410 C CA . ASN A 1 180 ? 9.425 -1.525 -19.060 1.00 92.38 180 ASN A CA 1
ATOM 1411 C C . ASN A 1 180 ? 9.226 -1.011 -17.634 1.00 92.38 180 ASN A C 1
ATOM 1413 O O . ASN A 1 180 ? 8.490 -1.637 -16.867 1.00 92.38 180 ASN A O 1
ATOM 1417 N N . ALA A 1 181 ? 9.854 0.116 -17.300 1.00 92.75 181 ALA A N 1
ATOM 1418 C CA . ALA A 1 181 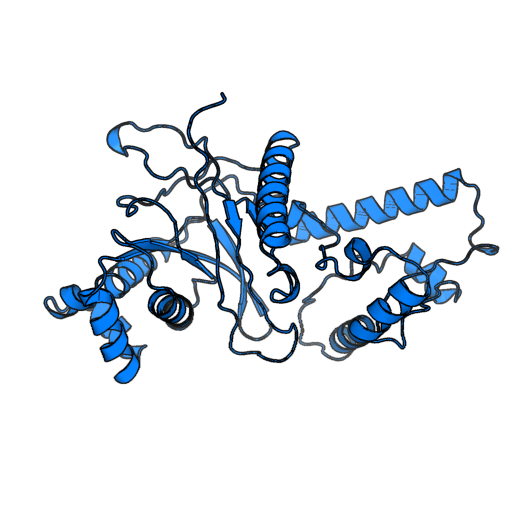? 9.710 0.784 -16.014 1.00 92.75 181 ALA A CA 1
ATOM 1419 C C . ALA A 1 181 ? 9.245 2.230 -16.208 1.00 92.75 181 ALA A C 1
ATOM 1421 O O . ALA A 1 181 ? 9.765 2.960 -17.053 1.00 92.75 181 ALA A O 1
ATOM 1422 N N . PHE A 1 182 ? 8.259 2.641 -15.418 1.00 92.56 182 PHE A N 1
ATOM 1423 C CA . PHE A 1 182 ? 7.609 3.944 -15.542 1.00 92.56 182 PHE A CA 1
ATOM 1424 C C . PHE A 1 182 ? 7.047 4.409 -14.202 1.00 92.56 182 PHE A C 1
ATOM 1426 O O . PHE A 1 182 ? 6.719 3.604 -13.331 1.00 92.56 182 PHE A O 1
ATOM 1433 N N . LEU A 1 183 ? 6.900 5.718 -14.029 1.00 92.38 183 LEU A N 1
ATOM 1434 C CA . LEU A 1 183 ? 6.215 6.281 -12.877 1.00 92.38 183 LEU A CA 1
ATOM 1435 C C . LEU A 1 183 ? 4.704 6.197 -13.039 1.00 92.38 183 LEU A C 1
ATOM 1437 O O . LEU A 1 183 ? 4.144 6.479 -14.096 1.00 92.38 183 LEU A O 1
ATOM 1441 N N . LEU A 1 184 ? 4.050 5.867 -11.936 1.00 90.50 184 LEU A N 1
ATOM 1442 C CA . LEU A 1 184 ? 2.615 5.975 -11.772 1.00 90.50 184 LEU A CA 1
ATOM 1443 C C . LEU A 1 184 ? 2.304 7.345 -11.149 1.00 90.50 184 LEU A C 1
ATOM 1445 O O . LEU A 1 184 ? 2.942 7.690 -10.147 1.00 90.50 184 LEU A O 1
ATOM 1449 N N . PRO A 1 185 ? 1.331 8.112 -11.677 1.00 89.75 185 PRO A N 1
ATOM 1450 C CA . PRO A 1 185 ? 0.969 9.448 -11.187 1.00 89.75 185 PRO A CA 1
ATOM 1451 C C . PRO A 1 185 ? 0.184 9.402 -9.861 1.00 89.75 185 PRO A C 1
ATOM 1453 O O . PRO A 1 185 ? -0.901 9.968 -9.724 1.00 89.75 185 PRO A O 1
ATOM 1456 N N . ILE A 1 186 ? 0.706 8.680 -8.867 1.00 88.81 186 ILE A N 1
ATOM 1457 C CA . ILE A 1 186 ? 0.073 8.441 -7.568 1.00 88.81 186 ILE A CA 1
ATOM 1458 C C . ILE A 1 186 ? 1.092 8.618 -6.440 1.00 88.81 186 ILE A C 1
ATOM 1460 O O . ILE A 1 186 ? 2.275 8.312 -6.596 1.00 88.81 186 ILE A O 1
ATOM 1464 N N . LYS A 1 187 ? 0.618 9.074 -5.277 1.00 86.44 187 LYS A N 1
ATOM 1465 C CA . LYS A 1 187 ? 1.431 9.180 -4.057 1.00 86.44 187 LYS A CA 1
ATOM 1466 C C . LYS A 1 187 ? 1.315 7.922 -3.209 1.00 86.44 187 LYS A C 1
ATOM 1468 O O . LYS A 1 187 ? 0.211 7.448 -2.936 1.00 86.44 187 LYS A O 1
ATOM 1473 N N . THR A 1 188 ? 2.445 7.447 -2.699 1.00 85.00 188 THR A N 1
ATOM 1474 C CA . THR A 1 188 ? 2.498 6.452 -1.624 1.00 85.00 188 THR A CA 1
ATOM 1475 C C . THR A 1 188 ? 3.357 6.947 -0.470 1.00 85.00 188 THR A C 1
ATOM 1477 O O . THR A 1 188 ? 4.381 7.603 -0.663 1.00 85.00 188 THR A O 1
ATOM 1480 N N . VAL A 1 189 ? 2.983 6.535 0.741 1.00 80.75 189 VAL A N 1
ATOM 1481 C CA . VAL A 1 189 ? 3.837 6.688 1.918 1.00 80.75 189 VAL A CA 1
ATOM 1482 C C . VAL A 1 189 ? 5.060 5.768 1.823 1.00 80.75 189 VAL A C 1
ATOM 1484 O O . VAL A 1 189 ? 4.940 4.588 1.451 1.00 80.75 189 VAL A O 1
ATOM 1487 N N . GLY A 1 190 ? 6.216 6.323 2.167 1.00 72.00 190 GLY A N 1
ATOM 1488 C CA . GLY A 1 190 ? 7.493 5.659 2.398 1.00 72.00 190 GLY A CA 1
ATOM 1489 C C . GLY A 1 190 ? 8.117 6.171 3.699 1.00 72.00 190 GLY A C 1
ATOM 1490 O O . GLY A 1 190 ? 7.660 7.163 4.270 1.00 72.00 190 GLY A O 1
ATOM 1491 N N . VAL A 1 191 ? 9.134 5.468 4.184 1.00 63.84 191 VAL A N 1
ATOM 1492 C CA . VAL A 1 191 ? 9.965 5.914 5.309 1.00 63.84 191 VAL A CA 1
ATOM 1493 C C . VAL A 1 191 ? 11.387 5.995 4.779 1.00 63.84 191 VAL A C 1
ATOM 1495 O O . VAL A 1 191 ? 11.906 4.998 4.278 1.00 63.84 191 VAL A O 1
ATOM 1498 N N . GLN A 1 192 ? 11.976 7.185 4.825 1.00 63.22 192 GLN A N 1
ATOM 1499 C CA . GLN A 1 192 ? 13.349 7.435 4.391 1.00 63.22 192 GLN A CA 1
ATOM 1500 C C . GLN A 1 192 ? 14.090 8.087 5.559 1.00 63.22 192 GLN A C 1
ATOM 1502 O O . GLN A 1 192 ? 13.765 9.204 5.960 1.00 63.22 192 GLN A O 1
ATOM 1507 N N . GLY A 1 193 ? 15.047 7.359 6.139 1.00 67.44 193 GLY A N 1
ATOM 1508 C CA . GLY A 1 193 ? 15.646 7.736 7.420 1.00 67.44 193 GLY A CA 1
ATOM 1509 C C . GLY A 1 193 ? 14.596 7.733 8.533 1.00 67.44 193 GLY A C 1
ATOM 1510 O O . GLY A 1 193 ? 13.866 6.753 8.684 1.00 67.44 193 GLY A O 1
ATOM 1511 N N . ASP A 1 194 ? 14.496 8.846 9.258 1.00 56.50 194 ASP A N 1
ATOM 1512 C CA . ASP A 1 194 ? 13.560 9.014 10.378 1.00 56.50 194 ASP A CA 1
ATOM 1513 C C . ASP A 1 194 ? 12.257 9.734 9.981 1.00 56.50 194 ASP A C 1
ATOM 1515 O O . ASP A 1 194 ? 11.357 9.891 10.805 1.00 56.50 194 ASP A O 1
ATOM 1519 N N . CYS A 1 195 ? 12.116 10.144 8.713 1.00 58.66 195 CYS A N 1
ATOM 1520 C CA . CYS A 1 195 ? 10.969 10.920 8.242 1.00 58.66 195 CYS A CA 1
ATOM 1521 C C . CYS A 1 195 ? 10.033 10.098 7.344 1.00 58.66 195 CYS A C 1
ATOM 1523 O O . CYS A 1 195 ? 10.449 9.243 6.552 1.00 58.66 195 CYS A O 1
ATOM 1525 N N . ARG A 1 196 ? 8.733 10.406 7.424 1.00 68.81 196 ARG A N 1
ATOM 1526 C CA . ARG A 1 196 ? 7.738 9.924 6.456 1.00 68.81 196 ARG A CA 1
ATOM 1527 C C . ARG A 1 196 ? 7.832 10.747 5.175 1.00 68.81 196 ARG A C 1
ATOM 1529 O O . ARG A 1 196 ? 7.759 11.970 5.219 1.00 68.81 196 ARG A O 1
ATOM 1536 N N . SER A 1 197 ? 7.918 10.074 4.033 1.00 78.88 197 SER A N 1
ATOM 1537 C CA . SER A 1 197 ? 7.878 10.710 2.715 1.00 78.88 197 SER A CA 1
ATOM 1538 C C . SER A 1 197 ? 6.628 10.284 1.946 1.00 78.88 197 SER A C 1
ATOM 1540 O O . SER A 1 197 ? 6.155 9.151 2.063 1.00 78.88 197 SER A O 1
ATOM 1542 N N . TYR A 1 198 ? 6.089 11.184 1.124 1.00 83.06 198 TYR A N 1
ATOM 1543 C CA . TYR A 1 198 ? 4.978 10.901 0.215 1.00 83.06 198 TYR A CA 1
ATOM 1544 C C . TYR A 1 198 ? 5.427 11.162 -1.216 1.00 83.06 198 TYR A C 1
ATOM 1546 O O . TYR A 1 198 ? 5.487 12.311 -1.641 1.00 83.06 198 TYR A O 1
ATOM 1554 N N . SER A 1 199 ? 5.739 10.091 -1.942 1.00 88.44 199 SER A N 1
ATOM 1555 C CA . SER A 1 199 ? 6.378 10.171 -3.254 1.00 88.44 199 SER A CA 1
ATOM 1556 C C . SER A 1 199 ? 5.843 9.115 -4.222 1.00 88.44 199 SER A C 1
ATOM 1558 O O . SER A 1 199 ? 4.886 8.400 -3.901 1.00 88.44 199 SER A O 1
ATOM 1560 N N . TYR A 1 200 ? 6.420 9.045 -5.421 1.00 90.88 200 TYR A N 1
ATOM 1561 C CA . TYR A 1 200 ? 5.911 8.232 -6.521 1.00 90.88 200 TYR A CA 1
ATOM 1562 C C . TYR A 1 200 ? 5.995 6.722 -6.281 1.00 90.88 200 TYR A C 1
ATOM 1564 O O . TYR A 1 200 ? 6.781 6.212 -5.471 1.00 90.88 200 TYR A O 1
ATOM 1572 N N . VAL A 1 201 ? 5.200 6.003 -7.073 1.00 90.81 201 VAL A N 1
ATOM 1573 C CA . VAL A 1 201 ? 5.309 4.558 -7.279 1.00 90.81 201 VAL A CA 1
ATOM 1574 C C . VAL A 1 201 ? 5.867 4.311 -8.680 1.00 90.81 201 VAL A C 1
ATOM 1576 O O . VAL A 1 201 ? 5.333 4.829 -9.654 1.00 90.81 201 VAL A O 1
ATOM 1579 N N . CYS A 1 202 ? 6.911 3.499 -8.797 1.00 91.94 202 CYS A N 1
ATOM 1580 C CA . CYS A 1 202 ? 7.388 2.973 -10.071 1.00 91.94 202 CYS A CA 1
ATOM 1581 C C . CYS A 1 202 ? 6.632 1.681 -10.398 1.00 91.94 202 CYS A C 1
ATOM 1583 O O . CYS A 1 202 ? 6.554 0.794 -9.555 1.00 91.94 202 CYS A O 1
ATOM 1585 N N . GLY A 1 203 ? 6.083 1.558 -11.601 1.00 91.62 203 GLY A N 1
ATOM 1586 C CA . GLY A 1 203 ? 5.574 0.311 -12.159 1.00 91.62 203 GLY A CA 1
ATOM 1587 C C . GLY A 1 203 ? 6.615 -0.344 -13.055 1.00 91.62 203 GLY A C 1
ATOM 1588 O O . GLY A 1 203 ? 7.255 0.338 -13.849 1.00 91.62 203 GLY A O 1
ATOM 1589 N N . VAL A 1 204 ? 6.780 -1.657 -12.925 1.00 91.75 204 VAL A N 1
ATOM 1590 C CA . VAL A 1 204 ? 7.598 -2.493 -13.807 1.00 91.75 204 VAL A CA 1
ATOM 1591 C C . VAL A 1 204 ? 6.691 -3.524 -14.464 1.00 91.75 204 VAL A C 1
ATOM 1593 O O . VAL A 1 204 ? 5.917 -4.188 -13.781 1.00 91.75 204 VAL A O 1
ATOM 1596 N N . SER A 1 205 ? 6.783 -3.674 -15.780 1.00 91.06 205 SER A N 1
ATOM 1597 C CA . SER A 1 205 ? 6.087 -4.722 -16.536 1.00 91.06 205 SER A CA 1
ATOM 1598 C C . SER A 1 205 ? 7.078 -5.470 -17.420 1.00 91.06 205 SER A C 1
ATOM 1600 O O . SER A 1 205 ? 8.117 -4.921 -17.788 1.00 91.06 205 SER A O 1
ATOM 1602 N N . SER A 1 206 ? 6.771 -6.719 -17.752 1.00 90.00 206 SER A N 1
ATOM 1603 C CA . SER A 1 206 ? 7.599 -7.559 -18.619 1.00 90.00 206 SER A CA 1
ATOM 1604 C C . SER A 1 206 ? 6.755 -8.169 -19.727 1.00 90.00 206 SER A C 1
ATOM 1606 O O . SER A 1 206 ? 5.560 -8.401 -19.551 1.00 90.00 206 SER A O 1
ATOM 1608 N N . LYS A 1 207 ? 7.375 -8.439 -20.879 1.00 87.88 207 LYS A N 1
ATOM 1609 C CA . LYS A 1 207 ? 6.722 -9.206 -21.951 1.00 87.88 207 LYS A CA 1
ATOM 1610 C C . LYS A 1 207 ? 6.588 -10.692 -21.599 1.00 87.88 207 LYS A C 1
ATOM 1612 O O . LYS A 1 207 ? 5.636 -11.346 -22.011 1.00 87.88 207 LYS A O 1
ATOM 1617 N N . GLU A 1 208 ? 7.559 -11.205 -20.855 1.00 87.56 208 GLU A N 1
ATOM 1618 C CA . GLU A 1 208 ? 7.674 -12.608 -20.459 1.00 87.56 208 GLU A CA 1
ATOM 1619 C C . GLU A 1 208 ? 7.267 -12.813 -18.998 1.00 87.56 208 GLU A C 1
ATOM 1621 O O . GLU A 1 208 ? 6.969 -11.854 -18.277 1.00 87.56 208 GLU A O 1
ATOM 1626 N N . ALA A 1 209 ? 7.264 -14.073 -18.555 1.00 85.25 209 ALA A N 1
ATOM 1627 C CA . ALA A 1 209 ? 6.973 -14.418 -17.172 1.00 85.25 209 ALA A CA 1
ATOM 1628 C C . ALA A 1 209 ? 7.930 -13.694 -16.197 1.00 85.25 209 ALA A C 1
ATOM 1630 O O . ALA A 1 209 ? 9.126 -13.582 -16.473 1.00 85.25 209 ALA A O 1
ATOM 1631 N N . PRO A 1 210 ? 7.431 -13.201 -15.049 1.00 87.19 210 PRO A N 1
ATOM 1632 C CA . PRO A 1 210 ? 8.246 -12.435 -14.114 1.00 87.19 210 PRO A CA 1
ATOM 1633 C C . PRO A 1 210 ? 9.320 -13.296 -13.447 1.00 87.19 210 PRO A C 1
ATOM 1635 O O . PRO A 1 210 ? 9.006 -14.242 -12.718 1.00 87.19 210 PRO A O 1
ATOM 1638 N N . HIS A 1 211 ? 10.583 -12.899 -13.605 1.00 88.44 211 HIS A N 1
ATOM 1639 C CA . HIS A 1 211 ? 11.685 -13.433 -12.813 1.00 88.44 211 HIS A CA 1
ATOM 1640 C C . HIS A 1 211 ? 11.811 -12.676 -11.479 1.00 88.44 211 HIS A C 1
ATOM 1642 O O . HIS A 1 211 ? 12.274 -11.533 -11.423 1.00 88.44 211 HIS A O 1
ATOM 1648 N N . TRP A 1 212 ? 11.366 -13.304 -10.387 1.00 87.00 212 TRP A N 1
ATOM 1649 C CA . TRP A 1 212 ? 11.186 -12.642 -9.086 1.00 87.00 212 TRP A CA 1
ATOM 1650 C C . TRP A 1 212 ? 12.474 -12.097 -8.477 1.00 87.00 212 TRP A C 1
ATOM 1652 O O . TRP A 1 212 ? 12.445 -11.010 -7.907 1.00 87.00 212 TRP A O 1
ATOM 1662 N N . GLU A 1 213 ? 13.598 -12.798 -8.612 1.00 88.31 213 GLU A N 1
ATOM 1663 C CA . GLU A 1 213 ? 14.873 -12.341 -8.046 1.00 88.31 213 GLU A CA 1
ATOM 1664 C C . GLU A 1 213 ? 15.379 -11.077 -8.748 1.00 88.31 213 GLU A C 1
ATOM 1666 O O . GLU A 1 213 ? 15.809 -10.125 -8.096 1.00 88.31 213 GLU A O 1
ATOM 1671 N N . SER A 1 214 ? 15.226 -11.014 -10.073 1.00 88.50 214 SER A N 1
ATOM 1672 C CA . SER A 1 214 ? 15.575 -9.830 -10.866 1.00 88.50 214 SER A CA 1
ATOM 1673 C C . SER A 1 214 ? 14.674 -8.643 -10.536 1.00 88.50 214 SER A C 1
ATOM 1675 O O . SER A 1 214 ? 15.152 -7.521 -10.382 1.00 88.50 214 SER A O 1
ATOM 1677 N N . LEU A 1 215 ? 13.371 -8.879 -10.371 1.00 88.69 215 LEU A N 1
ATOM 1678 C CA . LEU A 1 215 ? 12.432 -7.831 -9.965 1.00 88.69 215 LEU A CA 1
ATOM 1679 C C . LEU A 1 215 ? 12.711 -7.335 -8.538 1.00 88.69 215 LEU A C 1
ATOM 1681 O O . LEU A 1 215 ? 12.598 -6.139 -8.278 1.00 88.69 215 LEU A O 1
ATOM 1685 N N . LEU A 1 216 ? 13.111 -8.221 -7.620 1.00 87.50 216 LEU A N 1
ATOM 1686 C CA . LEU A 1 216 ? 13.523 -7.848 -6.261 1.00 87.50 216 LEU A CA 1
ATOM 1687 C C . LEU A 1 216 ? 14.798 -7.004 -6.263 1.00 87.50 216 LEU A C 1
ATOM 1689 O O . LEU A 1 216 ? 14.890 -6.043 -5.497 1.00 87.50 216 LEU A O 1
ATOM 1693 N N . PHE A 1 217 ? 15.756 -7.328 -7.131 1.00 89.81 217 PHE A N 1
ATOM 1694 C CA . PHE A 1 217 ? 16.944 -6.507 -7.340 1.00 89.81 217 PHE A CA 1
ATOM 1695 C C . PHE A 1 217 ? 16.567 -5.097 -7.817 1.00 89.81 217 PHE A C 1
ATOM 1697 O O . PHE A 1 217 ? 16.934 -4.115 -7.170 1.00 89.81 217 PHE A O 1
ATOM 1704 N N . LEU A 1 218 ? 15.742 -4.984 -8.865 1.00 89.19 218 LEU A N 1
ATOM 1705 C CA . LEU A 1 218 ? 15.266 -3.690 -9.372 1.00 89.19 218 LEU A CA 1
ATOM 1706 C C . LEU A 1 218 ? 14.480 -2.899 -8.319 1.00 89.19 218 LEU A C 1
ATOM 1708 O O . LEU A 1 218 ? 14.646 -1.685 -8.200 1.00 89.19 218 LEU A O 1
ATOM 1712 N N . ALA A 1 219 ? 13.664 -3.583 -7.513 1.00 88.62 219 ALA A N 1
ATOM 1713 C CA . ALA A 1 219 ? 12.884 -2.958 -6.451 1.00 88.62 219 ALA A CA 1
ATOM 1714 C C . ALA A 1 219 ? 13.745 -2.330 -5.344 1.00 88.62 219 ALA A C 1
ATOM 1716 O O . ALA A 1 219 ? 13.275 -1.405 -4.684 1.00 88.62 219 ALA A O 1
ATOM 1717 N N . ARG A 1 220 ? 14.980 -2.812 -5.149 1.00 88.75 220 ARG A N 1
ATOM 1718 C CA . ARG A 1 220 ? 15.967 -2.237 -4.217 1.00 88.75 220 ARG A CA 1
ATOM 1719 C C . ARG A 1 220 ? 16.827 -1.163 -4.878 1.00 88.75 220 ARG A C 1
ATOM 1721 O O . ARG A 1 220 ? 17.159 -0.170 -4.237 1.00 88.75 220 ARG A O 1
ATOM 1728 N N . LEU A 1 221 ? 17.179 -1.366 -6.145 1.00 89.31 221 LEU A N 1
ATOM 1729 C CA . LEU A 1 221 ? 18.046 -0.469 -6.901 1.00 89.31 221 LEU A CA 1
ATOM 1730 C C . LEU A 1 221 ? 17.360 0.874 -7.197 1.00 89.31 221 LEU A C 1
ATOM 1732 O O . LEU A 1 221 ? 17.920 1.932 -6.917 1.00 89.31 221 LEU A O 1
ATOM 1736 N N . ILE A 1 222 ? 16.123 0.842 -7.703 1.00 90.44 222 ILE A N 1
ATOM 1737 C CA . ILE A 1 222 ? 15.408 2.044 -8.163 1.00 90.44 222 ILE A CA 1
ATOM 1738 C C . ILE A 1 222 ? 15.221 3.089 -7.044 1.00 90.44 222 ILE A C 1
ATOM 1740 O O . ILE A 1 222 ? 15.580 4.242 -7.276 1.00 90.44 222 ILE A O 1
ATOM 1744 N N . PRO A 1 223 ? 14.730 2.756 -5.831 1.00 88.56 223 PRO A N 1
ATOM 1745 C CA . PRO A 1 223 ? 14.585 3.743 -4.753 1.00 88.56 223 PRO A CA 1
ATOM 1746 C C . PRO A 1 223 ? 15.919 4.306 -4.246 1.00 88.56 223 PRO A C 1
ATOM 1748 O O . PRO A 1 223 ? 15.954 5.404 -3.692 1.00 88.56 223 PRO A O 1
ATOM 1751 N N . ARG A 1 224 ? 17.020 3.561 -4.423 1.00 86.88 224 ARG A N 1
ATOM 1752 C CA . ARG A 1 224 ? 18.369 4.017 -4.068 1.00 86.88 224 ARG A CA 1
ATOM 1753 C C . ARG A 1 224 ? 18.892 5.047 -5.064 1.00 86.88 224 ARG A C 1
ATOM 1755 O O . ARG A 1 224 ? 19.516 6.018 -4.660 1.00 86.88 224 ARG A O 1
ATOM 1762 N N . MET A 1 225 ? 18.610 4.842 -6.349 1.00 85.81 225 MET A N 1
ATOM 1763 C CA . MET A 1 225 ? 18.977 5.774 -7.418 1.00 85.81 225 MET A CA 1
ATOM 1764 C C . MET A 1 225 ? 18.064 7.003 -7.464 1.00 85.81 225 MET A C 1
ATOM 1766 O O . MET A 1 225 ? 18.498 8.107 -7.786 1.00 85.81 225 MET A O 1
ATOM 1770 N N . CYS A 1 226 ? 16.778 6.806 -7.187 1.00 86.31 226 CYS A N 1
ATOM 1771 C CA . CYS A 1 226 ? 15.748 7.829 -7.262 1.00 86.31 226 CYS A CA 1
ATOM 1772 C C . CYS A 1 226 ? 15.032 7.920 -5.915 1.00 86.31 226 CYS A C 1
ATOM 1774 O O . CYS A 1 226 ? 14.025 7.249 -5.695 1.00 86.31 226 CYS A O 1
ATOM 1776 N N . HIS A 1 227 ? 15.504 8.808 -5.035 1.00 84.94 227 HIS A N 1
ATOM 1777 C CA . HIS A 1 227 ? 14.865 9.059 -3.736 1.00 84.94 227 HIS A CA 1
ATOM 1778 C C . HIS A 1 227 ? 13.413 9.560 -3.855 1.00 84.94 227 HIS A C 1
ATOM 1780 O O . HIS A 1 227 ? 12.650 9.482 -2.896 1.00 84.94 227 HIS A O 1
ATOM 1786 N N . THR A 1 228 ? 13.006 10.025 -5.039 1.00 86.56 228 THR A N 1
ATOM 1787 C CA . THR A 1 228 ? 11.626 10.401 -5.373 1.00 86.56 228 THR A CA 1
ATOM 1788 C C . THR A 1 228 ? 10.712 9.186 -5.590 1.00 86.56 228 THR A C 1
ATOM 1790 O O . THR A 1 228 ? 9.496 9.346 -5.704 1.00 86.56 228 THR A O 1
ATOM 1793 N N . VAL A 1 229 ? 11.238 7.959 -5.615 1.00 88.69 229 VAL A N 1
ATOM 1794 C CA . VAL A 1 229 ? 10.454 6.724 -5.741 1.00 88.69 229 VAL A CA 1
ATOM 1795 C C . VAL A 1 229 ? 10.418 5.994 -4.406 1.00 88.69 229 VAL A C 1
ATOM 1797 O O . VAL A 1 229 ? 11.427 5.500 -3.912 1.00 88.69 229 VAL A O 1
ATOM 1800 N N . ASN A 1 230 ? 9.220 5.855 -3.844 1.00 87.50 230 ASN A N 1
ATOM 1801 C CA . ASN A 1 230 ? 9.026 5.178 -2.562 1.00 87.50 230 ASN A CA 1
ATOM 1802 C C . ASN A 1 230 ? 8.771 3.674 -2.714 1.00 87.50 230 ASN A C 1
ATOM 1804 O O . ASN A 1 230 ? 9.051 2.899 -1.799 1.00 87.50 230 ASN A O 1
ATOM 1808 N N . ARG A 1 231 ? 8.174 3.245 -3.834 1.00 88.44 231 ARG A N 1
ATOM 1809 C CA . ARG A 1 231 ? 7.800 1.840 -4.076 1.00 88.44 231 ARG A CA 1
ATOM 1810 C C . ARG A 1 231 ? 7.955 1.473 -5.543 1.00 88.44 231 ARG A C 1
ATOM 1812 O O . ARG A 1 231 ? 7.729 2.310 -6.406 1.00 88.44 231 ARG A O 1
ATOM 1819 N N . VAL A 1 232 ? 8.259 0.204 -5.807 1.00 89.94 232 VAL A N 1
ATOM 1820 C CA . VAL A 1 232 ? 8.423 -0.356 -7.158 1.00 89.94 232 VAL A CA 1
ATOM 1821 C C . VAL A 1 232 ? 7.498 -1.557 -7.346 1.00 89.94 232 VAL A C 1
ATOM 1823 O O . VAL A 1 232 ? 7.865 -2.651 -6.947 1.00 89.94 232 VAL A O 1
ATOM 1826 N N . VAL A 1 233 ? 6.306 -1.377 -7.913 1.00 89.06 233 VAL A N 1
ATOM 1827 C CA . VAL A 1 233 ? 5.319 -2.450 -8.136 1.00 89.06 233 VAL A CA 1
ATOM 1828 C C . VAL A 1 233 ? 5.639 -3.233 -9.413 1.00 89.06 233 VAL A C 1
ATOM 1830 O O . VAL A 1 233 ? 6.069 -2.647 -10.402 1.00 89.06 233 VAL A O 1
ATOM 1833 N N . TYR A 1 234 ? 5.344 -4.535 -9.438 1.00 89.50 234 TYR A N 1
ATOM 1834 C CA . TYR A 1 234 ? 5.232 -5.281 -10.696 1.00 89.50 234 TYR A CA 1
ATOM 1835 C C . TYR A 1 234 ? 3.774 -5.287 -11.175 1.00 89.50 234 TYR A C 1
ATOM 1837 O O . TYR A 1 234 ? 2.868 -5.644 -10.415 1.00 89.50 234 TYR A O 1
ATOM 1845 N N . VAL A 1 235 ? 3.554 -4.880 -12.422 1.00 89.00 235 VAL A N 1
ATOM 1846 C CA . VAL A 1 235 ? 2.246 -4.859 -13.083 1.00 89.00 235 VAL A CA 1
ATOM 1847 C C . VAL A 1 235 ? 2.093 -6.161 -13.862 1.00 89.00 235 VAL A C 1
ATOM 1849 O O . VAL A 1 235 ? 2.827 -6.402 -14.817 1.00 89.00 235 VAL A O 1
ATOM 1852 N N . PHE A 1 236 ? 1.159 -7.013 -13.437 1.00 83.94 236 PHE A N 1
ATOM 1853 C CA . PHE A 1 236 ? 0.886 -8.274 -14.123 1.00 83.94 236 PHE A CA 1
ATOM 1854 C C . PHE A 1 236 ? 0.060 -8.040 -15.380 1.00 83.94 236 PHE A C 1
ATOM 1856 O O . PHE A 1 236 ? -0.832 -7.192 -15.397 1.00 83.94 236 PHE A O 1
ATOM 1863 N N . GLY A 1 237 ? 0.299 -8.879 -16.383 1.00 84.69 237 GLY A N 1
ATOM 1864 C CA . GLY A 1 237 ? -0.403 -8.839 -17.656 1.00 84.69 237 GLY A CA 1
ATOM 1865 C C . GLY A 1 237 ? 0.569 -8.608 -18.808 1.00 84.69 237 GLY A C 1
ATOM 1866 O O . GLY A 1 237 ? 1.760 -8.896 -18.664 1.00 84.69 237 GLY A O 1
ATOM 1867 N N . PRO A 1 238 ? 0.074 -8.136 -19.963 1.00 85.50 238 PRO A N 1
ATOM 1868 C CA . PRO A 1 238 ? 0.940 -7.776 -21.072 1.00 85.50 238 PRO A CA 1
ATOM 1869 C C . PRO A 1 238 ? 1.846 -6.599 -20.693 1.00 85.50 238 PRO A C 1
ATOM 1871 O O . PRO A 1 238 ? 1.554 -5.814 -19.792 1.00 85.50 238 PRO A O 1
ATOM 1874 N N . GLN A 1 239 ? 2.951 -6.461 -21.422 1.00 85.75 239 GLN A N 1
ATOM 1875 C CA . GLN A 1 239 ? 3.852 -5.327 -21.260 1.00 85.75 239 GLN A CA 1
ATOM 1876 C C . GLN A 1 239 ? 3.092 -4.015 -21.488 1.00 85.75 239 GLN A C 1
ATOM 1878 O O . GLN A 1 239 ? 2.530 -3.786 -22.564 1.00 85.75 239 GLN A O 1
ATOM 1883 N N . VAL A 1 240 ? 3.113 -3.140 -20.483 1.00 86.88 240 VAL A N 1
ATOM 1884 C CA . VAL A 1 240 ? 2.470 -1.828 -20.560 1.00 86.88 240 VAL A CA 1
ATOM 1885 C C . VAL A 1 240 ? 3.308 -0.970 -21.495 1.00 86.88 240 VAL A C 1
ATOM 1887 O O . VAL A 1 240 ? 4.438 -0.627 -21.162 1.00 86.88 240 VAL A O 1
ATOM 1890 N N . LYS A 1 241 ? 2.786 -0.645 -22.679 1.00 83.38 241 LYS A N 1
ATOM 1891 C CA . LYS A 1 241 ? 3.494 0.203 -23.655 1.00 83.38 241 LYS A CA 1
ATOM 1892 C C . LYS A 1 241 ? 3.384 1.678 -23.297 1.00 83.38 241 LYS A C 1
ATOM 1894 O O . LYS A 1 241 ? 4.372 2.405 -23.335 1.00 83.38 241 LYS A O 1
ATOM 1899 N N . GLU A 1 242 ? 2.183 2.086 -22.908 1.00 84.31 242 GLU A N 1
ATOM 1900 C CA . GLU A 1 242 ? 1.857 3.469 -22.601 1.00 84.31 242 GLU A CA 1
ATOM 1901 C C . GLU A 1 242 ? 1.298 3.566 -21.184 1.00 84.31 242 GLU A C 1
ATOM 1903 O O . GLU A 1 242 ? 0.170 3.136 -20.926 1.00 84.31 242 GLU A O 1
ATOM 1908 N N . PRO A 1 243 ? 2.099 4.062 -20.228 1.00 85.31 243 PRO A N 1
ATOM 1909 C CA . PRO A 1 243 ? 1.632 4.212 -18.865 1.00 85.31 243 PRO A CA 1
ATOM 1910 C C . PRO A 1 243 ? 0.606 5.351 -18.782 1.00 85.31 243 PRO A C 1
ATOM 1912 O O . PRO A 1 243 ? 0.810 6.405 -19.390 1.00 85.31 243 PRO A O 1
ATOM 1915 N N . PRO A 1 244 ? -0.485 5.176 -18.018 1.00 82.56 244 PRO A N 1
ATOM 1916 C CA . PRO A 1 244 ? -1.490 6.217 -17.863 1.00 82.56 244 PRO A CA 1
ATOM 1917 C C . PRO A 1 244 ? -0.905 7.428 -17.130 1.00 82.56 244 PRO A C 1
ATOM 1919 O O . PRO A 1 244 ? -0.230 7.293 -16.107 1.00 82.56 244 PRO A O 1
ATOM 1922 N N . THR A 1 245 ? -1.184 8.615 -17.660 1.00 82.69 245 THR A N 1
ATOM 1923 C CA . THR A 1 245 ? -0.789 9.910 -17.084 1.00 82.69 245 THR A CA 1
ATOM 1924 C C . THR A 1 245 ? -1.928 10.580 -16.318 1.00 82.69 245 THR A C 1
ATOM 1926 O O . THR A 1 245 ? -1.690 11.471 -15.506 1.00 82.69 245 THR A O 1
ATOM 1929 N N . ASP A 1 246 ? -3.157 10.129 -16.545 1.00 82.50 246 ASP A N 1
ATOM 1930 C CA . ASP A 1 246 ? -4.371 10.521 -15.848 1.00 82.50 246 ASP A CA 1
ATOM 1931 C C . ASP A 1 246 ? -4.768 9.479 -14.791 1.00 82.50 246 ASP A C 1
ATOM 1933 O O . ASP A 1 246 ? -4.336 8.322 -14.792 1.00 82.50 246 ASP A O 1
ATOM 1937 N N . ILE A 1 247 ? -5.631 9.901 -13.873 1.00 84.75 247 ILE A N 1
ATOM 1938 C CA . ILE A 1 247 ? -6.228 9.036 -12.859 1.00 84.75 247 ILE A CA 1
ATOM 1939 C C . ILE A 1 247 ? -7.749 9.148 -12.940 1.00 84.75 247 ILE A C 1
ATOM 1941 O O . ILE A 1 247 ? -8.284 10.189 -13.304 1.00 84.75 247 ILE A O 1
ATOM 1945 N N . THR A 1 248 ? -8.471 8.091 -12.578 1.00 81.44 248 THR A N 1
ATOM 1946 C CA . THR A 1 248 ? -9.905 8.237 -12.282 1.00 81.44 248 THR A CA 1
ATOM 1947 C C . THR A 1 248 ? -10.083 8.807 -10.861 1.00 81.44 248 THR A C 1
ATOM 1949 O O . THR A 1 248 ? -9.579 8.215 -9.899 1.00 81.44 248 THR A O 1
ATOM 1952 N N . PRO A 1 249 ? -10.864 9.875 -10.663 1.00 84.94 249 PRO A N 1
ATOM 1953 C CA . PRO A 1 249 ? -11.168 10.383 -9.330 1.00 84.94 249 PRO A CA 1
ATOM 1954 C C . PRO A 1 249 ? -11.684 9.278 -8.400 1.00 84.94 249 PRO A C 1
ATOM 1956 O O . PRO A 1 249 ? -12.610 8.524 -8.727 1.00 84.94 249 PRO A O 1
ATOM 1959 N N . THR A 1 250 ? -11.032 9.108 -7.250 1.00 87.00 250 THR A N 1
ATOM 1960 C CA . THR A 1 250 ? -11.357 8.036 -6.301 1.00 87.00 250 THR A CA 1
ATOM 1961 C C . THR A 1 250 ? -11.351 8.552 -4.879 1.00 87.00 250 THR A C 1
ATOM 1963 O O . THR A 1 250 ? -10.345 9.043 -4.374 1.00 87.00 250 THR A O 1
ATOM 1966 N N . PHE A 1 251 ? -12.476 8.341 -4.203 1.00 90.19 251 PHE A N 1
ATOM 1967 C CA . PHE A 1 251 ? -12.700 8.708 -2.812 1.00 90.19 251 PHE A CA 1
ATOM 1968 C C . PHE A 1 251 ? -13.231 7.510 -2.022 1.00 90.19 251 PHE A C 1
ATOM 1970 O O . PHE A 1 251 ? -13.597 6.480 -2.595 1.00 90.19 251 PHE A O 1
ATOM 1977 N N . LEU A 1 252 ? -13.286 7.653 -0.698 1.00 90.50 252 LEU A N 1
ATOM 1978 C CA . LEU A 1 252 ? -13.886 6.670 0.204 1.00 90.50 252 LEU A CA 1
ATOM 1979 C C . LEU A 1 252 ? -15.414 6.678 0.061 1.00 90.50 252 LEU A C 1
ATOM 1981 O O . LEU A 1 252 ? -16.126 7.261 0.870 1.00 90.50 252 LEU A O 1
ATOM 1985 N N . THR A 1 253 ? -15.905 6.045 -0.999 1.00 92.25 253 THR A N 1
ATOM 1986 C CA . THR A 1 253 ? -17.332 5.832 -1.258 1.00 92.25 253 THR A CA 1
ATOM 1987 C C . THR A 1 253 ? -17.697 4.371 -1.015 1.00 92.25 253 THR A C 1
ATOM 1989 O O . THR A 1 253 ? -16.839 3.485 -1.054 1.00 92.25 253 THR A O 1
ATOM 1992 N N . THR A 1 254 ? -18.979 4.098 -0.778 1.00 91.75 254 THR A N 1
ATOM 1993 C CA . THR A 1 254 ? -19.487 2.743 -0.514 1.00 91.75 254 THR A CA 1
ATOM 1994 C C . THR A 1 254 ? -19.154 1.766 -1.643 1.00 91.75 254 THR A C 1
ATOM 1996 O O . THR A 1 254 ? -18.697 0.659 -1.367 1.00 91.75 254 THR A O 1
ATOM 1999 N N . GLY A 1 255 ? -19.291 2.191 -2.904 1.00 89.75 255 GLY A N 1
ATOM 2000 C CA . GLY A 1 255 ? -18.936 1.381 -4.073 1.00 89.75 255 GLY A CA 1
ATOM 2001 C C . GLY A 1 255 ? -17.448 1.022 -4.116 1.00 89.75 255 GLY A C 1
ATOM 2002 O O . GLY A 1 255 ? -17.099 -0.150 -4.223 1.00 89.75 255 GLY A O 1
ATOM 2003 N N . VAL A 1 256 ? -16.565 2.010 -3.937 1.00 89.38 256 VAL A N 1
ATOM 2004 C CA . VAL A 1 256 ? -15.102 1.809 -3.933 1.00 89.38 256 VAL A CA 1
ATOM 2005 C C . VAL A 1 256 ? -14.670 0.880 -2.795 1.00 89.38 256 VAL A C 1
ATOM 2007 O O . VAL A 1 256 ? -13.852 -0.021 -2.994 1.00 89.38 256 VAL A O 1
ATOM 2010 N N . LEU A 1 257 ? -15.247 1.062 -1.604 1.00 91.06 257 LEU A N 1
ATOM 2011 C CA . LEU A 1 257 ? -14.992 0.187 -0.463 1.00 91.06 257 LEU A CA 1
ATOM 2012 C C . LEU A 1 257 ? -15.518 -1.230 -0.703 1.00 91.06 257 LEU A C 1
ATOM 2014 O O . LEU A 1 257 ? -14.844 -2.179 -0.315 1.00 91.06 257 LEU A O 1
ATOM 2018 N N . SER A 1 258 ? -16.672 -1.393 -1.355 1.00 91.62 258 SER A N 1
ATOM 2019 C CA . SER A 1 258 ? -17.212 -2.709 -1.721 1.00 91.62 258 SER A CA 1
ATOM 2020 C C . SER A 1 258 ? -16.260 -3.464 -2.654 1.00 91.62 258 SER A C 1
ATOM 2022 O O . SER A 1 258 ? -15.906 -4.612 -2.382 1.00 91.62 258 SER A O 1
ATOM 2024 N N . THR A 1 259 ? -15.740 -2.792 -3.687 1.00 89.88 259 THR A N 1
ATOM 2025 C CA . THR A 1 259 ? -14.738 -3.372 -4.594 1.00 89.88 259 THR A CA 1
ATOM 2026 C C . THR A 1 259 ? -13.480 -3.811 -3.845 1.00 89.88 259 THR A C 1
ATOM 2028 O O . THR A 1 259 ? -13.015 -4.935 -4.035 1.00 89.88 259 THR A O 1
ATOM 2031 N N . LEU A 1 260 ? -12.936 -2.961 -2.963 1.00 90.81 260 LEU A N 1
ATOM 2032 C CA . LEU A 1 260 ? -11.751 -3.328 -2.184 1.00 90.81 260 LEU A CA 1
ATOM 2033 C C . LEU A 1 260 ? -12.039 -4.471 -1.204 1.00 90.81 260 LEU A C 1
ATOM 2035 O O . LEU A 1 260 ? -11.205 -5.356 -1.055 1.00 90.81 260 LEU A O 1
ATOM 2039 N N . ARG A 1 261 ? -13.209 -4.488 -0.559 1.00 91.44 261 ARG A N 1
ATOM 2040 C CA . ARG A 1 261 ? -13.617 -5.591 0.326 1.00 91.44 261 ARG A CA 1
ATOM 2041 C C . ARG A 1 261 ? -13.639 -6.918 -0.421 1.00 91.44 261 ARG A C 1
ATOM 2043 O O . ARG A 1 261 ? -13.126 -7.901 0.102 1.00 91.44 261 ARG A O 1
ATOM 2050 N N . GLN A 1 262 ? -14.183 -6.933 -1.637 1.00 91.06 262 GLN A N 1
ATOM 2051 C CA . GLN A 1 262 ? -14.211 -8.137 -2.461 1.00 91.06 262 GLN A CA 1
ATOM 2052 C C . GLN A 1 262 ? -12.800 -8.581 -2.859 1.00 91.06 262 GLN A C 1
ATOM 2054 O O . GLN A 1 262 ? -12.471 -9.760 -2.749 1.00 91.06 262 GLN A O 1
ATOM 2059 N N . ALA A 1 263 ? -11.948 -7.645 -3.281 1.00 89.25 263 ALA A N 1
ATOM 2060 C CA . ALA A 1 263 ? -10.570 -7.953 -3.650 1.00 89.25 263 ALA A CA 1
ATOM 2061 C C . ALA A 1 263 ? -9.741 -8.467 -2.455 1.00 89.25 263 ALA A C 1
ATOM 2063 O O . ALA A 1 263 ? -9.011 -9.450 -2.587 1.00 89.25 263 ALA A O 1
ATOM 2064 N N . ASP A 1 264 ? -9.882 -7.836 -1.285 1.00 89.12 264 ASP A N 1
ATOM 2065 C CA . ASP A 1 264 ? -9.230 -8.251 -0.039 1.00 89.12 264 ASP A CA 1
ATOM 2066 C C . ASP A 1 264 ? -9.699 -9.646 0.393 1.00 89.12 264 ASP A C 1
ATOM 2068 O O . ASP A 1 264 ? -8.861 -10.483 0.728 1.00 89.12 264 ASP A O 1
ATOM 2072 N N . PHE A 1 265 ? -11.005 -9.922 0.296 1.00 90.25 265 PHE A N 1
ATOM 2073 C CA . PHE A 1 265 ? -11.579 -11.235 0.580 1.00 90.25 265 PHE A CA 1
ATOM 2074 C C . PHE A 1 265 ? -10.993 -12.319 -0.328 1.00 90.25 265 PHE A C 1
ATOM 2076 O O . PHE A 1 265 ? -10.433 -13.285 0.179 1.00 90.25 265 PHE A O 1
ATOM 2083 N N . VAL A 1 266 ? -11.043 -12.141 -1.653 1.00 90.19 266 VAL A N 1
ATOM 2084 C CA . VAL A 1 266 ? -10.536 -13.139 -2.612 1.00 90.19 266 VAL A CA 1
ATOM 2085 C C . VAL A 1 266 ? -9.050 -13.426 -2.383 1.00 90.19 266 VAL A C 1
ATOM 2087 O O . VAL A 1 266 ? -8.652 -14.588 -2.315 1.00 90.19 266 VAL A O 1
ATOM 2090 N N . ALA A 1 267 ? -8.229 -12.387 -2.206 1.00 88.06 267 ALA A N 1
ATOM 2091 C CA . ALA A 1 267 ? -6.799 -12.565 -1.971 1.00 88.06 267 ALA A CA 1
ATOM 2092 C C . ALA A 1 267 ? -6.515 -13.337 -0.671 1.00 88.06 267 ALA A C 1
ATOM 2094 O O . ALA A 1 267 ? -5.684 -14.248 -0.664 1.00 88.06 267 ALA A O 1
ATOM 2095 N N . HIS A 1 268 ? -7.199 -12.998 0.428 1.00 87.44 268 HIS A N 1
ATOM 2096 C CA . HIS A 1 268 ? -7.006 -13.680 1.710 1.00 87.44 268 HIS A CA 1
ATOM 2097 C C . HIS A 1 268 ? -7.575 -15.100 1.723 1.00 87.44 268 HIS A C 1
ATOM 2099 O O . HIS A 1 268 ? -6.993 -15.953 2.394 1.00 87.44 268 HIS A O 1
ATOM 2105 N N . SER A 1 269 ? -8.662 -15.370 0.997 1.00 88.12 269 SER A N 1
ATOM 2106 C CA . SER A 1 269 ? -9.212 -16.721 0.846 1.00 88.12 269 SER A CA 1
ATOM 2107 C C . SER A 1 269 ? -8.220 -17.628 0.126 1.00 88.12 269 SER A C 1
ATOM 2109 O O . SER A 1 269 ? -7.835 -18.650 0.685 1.00 88.12 269 SER A O 1
ATOM 2111 N N . ILE A 1 270 ? -7.674 -17.187 -1.016 1.00 89.38 270 ILE A N 1
ATOM 2112 C CA . ILE A 1 270 ? -6.638 -17.935 -1.750 1.00 89.38 270 ILE A CA 1
ATOM 2113 C C . ILE A 1 270 ? -5.404 -18.174 -0.867 1.00 89.38 270 ILE A C 1
ATOM 2115 O O . ILE A 1 270 ? -4.872 -19.283 -0.814 1.00 89.38 270 ILE A O 1
ATOM 2119 N N . LEU A 1 271 ? -4.948 -17.152 -0.130 1.00 86.38 271 LEU A N 1
ATOM 2120 C CA . LEU A 1 271 ? -3.801 -17.305 0.769 1.00 86.38 271 LEU A CA 1
ATOM 2121 C C . LEU A 1 271 ? -4.080 -18.323 1.887 1.00 86.38 271 LEU A C 1
ATOM 2123 O O . LEU A 1 271 ? -3.196 -19.109 2.233 1.00 86.38 271 LEU A O 1
ATOM 2127 N N . ARG A 1 272 ? -5.291 -18.321 2.450 1.00 85.31 272 ARG A N 1
ATOM 2128 C CA . ARG A 1 272 ? -5.691 -19.251 3.511 1.00 85.31 272 ARG A CA 1
ATOM 2129 C C . ARG A 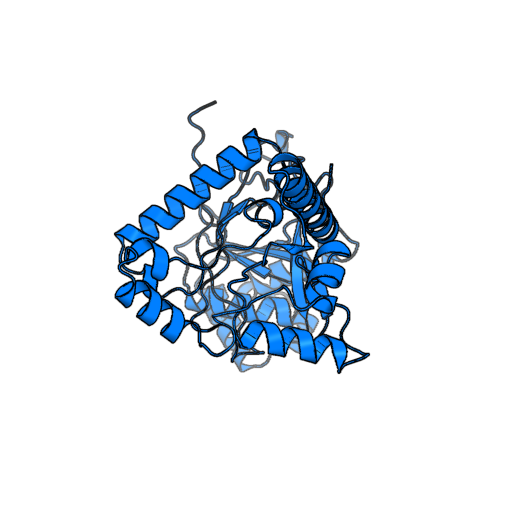1 272 ? -5.792 -20.681 2.992 1.00 85.31 272 ARG A C 1
ATOM 2131 O O . ARG A 1 272 ? -5.214 -21.571 3.605 1.00 85.31 272 ARG A O 1
ATOM 2138 N N . GLU A 1 273 ? -6.453 -20.876 1.856 1.00 89.25 273 GLU A N 1
ATOM 2139 C CA . GLU A 1 273 ? -6.614 -22.179 1.198 1.00 89.25 273 GLU A CA 1
ATOM 2140 C C . GLU A 1 273 ? -5.267 -22.783 0.788 1.00 89.25 273 GLU A C 1
ATOM 2142 O O . GLU A 1 273 ? -5.071 -23.990 0.882 1.00 89.25 273 GLU A O 1
ATOM 2147 N N . SER A 1 274 ? -4.300 -21.943 0.409 1.00 87.75 274 SER A N 1
ATOM 2148 C CA . SER A 1 274 ? -2.949 -22.397 0.062 1.00 87.75 274 SER A CA 1
ATOM 2149 C C . SER A 1 274 ? -2.110 -22.874 1.261 1.00 87.75 274 SER A C 1
ATOM 2151 O O . SER A 1 274 ? -1.038 -23.439 1.062 1.00 87.75 274 SER A O 1
ATOM 2153 N N . GLY A 1 275 ? -2.537 -22.613 2.504 1.00 84.62 275 GLY A N 1
ATOM 2154 C CA . GLY A 1 275 ? -1.792 -22.972 3.721 1.00 84.62 275 GLY A CA 1
ATOM 2155 C C . GLY A 1 275 ? -0.561 -22.100 4.018 1.00 84.62 275 GLY A C 1
ATOM 2156 O O . GLY A 1 275 ? 0.128 -22.317 5.013 1.00 84.62 275 GLY A O 1
ATOM 2157 N N . TYR A 1 276 ? -0.277 -21.077 3.204 1.00 83.31 276 TYR A N 1
ATOM 2158 C CA . TYR A 1 276 ? 0.882 -20.188 3.383 1.00 83.31 276 TYR A CA 1
ATOM 2159 C C . TYR A 1 276 ? 0.601 -18.953 4.253 1.00 83.31 276 TYR A C 1
ATOM 2161 O O . TYR A 1 276 ? 1.491 -18.121 4.446 1.00 83.31 276 TYR A O 1
ATOM 2169 N N . SER A 1 277 ? -0.602 -18.828 4.819 1.00 77.38 277 SER A N 1
ATOM 2170 C CA . SER A 1 277 ? -1.002 -17.696 5.670 1.00 77.38 277 SER A CA 1
ATOM 2171 C C . SER A 1 277 ? -0.055 -17.465 6.855 1.00 77.38 277 SER A C 1
ATOM 2173 O O . SER A 1 277 ? 0.241 -16.316 7.181 1.00 77.38 277 SER A O 1
ATOM 2175 N N . GLY A 1 278 ? 0.479 -18.536 7.451 1.00 76.69 278 GLY A N 1
ATOM 2176 C CA . GLY A 1 278 ? 1.418 -18.468 8.575 1.00 76.69 278 GLY A CA 1
ATOM 2177 C C . GLY A 1 278 ? 2.832 -18.002 8.209 1.00 76.69 278 GLY A C 1
ATOM 2178 O O . GLY A 1 278 ? 3.564 -17.557 9.090 1.00 76.69 278 GLY A O 1
ATOM 2179 N N . LYS A 1 279 ? 3.226 -18.054 6.926 1.00 81.88 279 LYS A N 1
ATOM 2180 C CA . LYS A 1 279 ? 4.560 -17.603 6.476 1.00 81.88 279 LYS A CA 1
ATOM 2181 C C . LYS A 1 279 ? 4.640 -16.092 6.251 1.00 81.88 279 LYS A C 1
ATOM 2183 O O . LYS A 1 279 ? 5.728 -15.547 6.093 1.00 81.88 279 LYS A O 1
ATOM 2188 N N . ILE A 1 280 ? 3.494 -15.413 6.203 1.00 80.00 280 ILE A N 1
ATOM 2189 C CA . ILE A 1 280 ? 3.401 -13.983 5.910 1.00 80.00 280 ILE A CA 1
ATOM 2190 C C . ILE A 1 280 ? 2.908 -13.259 7.161 1.00 80.00 280 ILE A C 1
ATOM 2192 O O . ILE A 1 280 ? 1.891 -13.630 7.736 1.00 80.00 280 ILE A O 1
ATOM 2196 N N . SER A 1 281 ? 3.595 -12.193 7.579 1.00 74.62 281 SER A N 1
ATOM 2197 C CA . SER A 1 281 ? 3.188 -11.442 8.779 1.00 74.62 281 SER A CA 1
ATOM 2198 C C . SER A 1 281 ? 1.917 -10.610 8.578 1.00 74.62 281 SER A C 1
ATOM 2200 O O . SER A 1 281 ? 1.174 -10.365 9.531 1.00 74.62 281 SER A O 1
ATOM 2202 N N . GLN A 1 282 ? 1.720 -10.075 7.371 1.00 77.25 282 GLN A N 1
ATOM 2203 C CA . GLN A 1 282 ? 0.562 -9.270 6.989 1.00 77.25 282 GLN A CA 1
ATOM 2204 C C . GLN A 1 282 ? 0.498 -9.145 5.465 1.00 77.25 282 GLN A C 1
ATOM 2206 O O . GLN A 1 282 ? 1.527 -8.884 4.848 1.00 77.25 282 GLN A O 1
ATOM 2211 N N . MET A 1 283 ? -0.705 -9.232 4.897 1.00 83.12 283 MET A N 1
ATOM 2212 C CA . MET A 1 283 ? -0.960 -9.038 3.468 1.00 83.12 283 MET A CA 1
ATOM 2213 C C . MET A 1 283 ? -1.990 -7.910 3.247 1.00 83.12 283 MET A C 1
ATOM 2215 O O . MET A 1 283 ? -3.195 -8.153 3.211 1.00 83.12 283 MET A O 1
ATOM 2219 N N . PRO A 1 284 ? -1.574 -6.635 3.180 1.00 82.06 284 PRO A N 1
ATOM 2220 C CA . PRO A 1 284 ? -2.495 -5.548 2.897 1.00 82.06 284 PRO A CA 1
ATOM 2221 C C . PRO A 1 284 ? -2.888 -5.561 1.420 1.00 82.06 284 PRO A C 1
ATOM 2223 O O . PRO A 1 284 ? -2.041 -5.394 0.556 1.00 82.06 284 PRO A O 1
ATOM 2226 N N . VAL A 1 285 ? -4.178 -5.681 1.121 1.00 83.81 285 VAL A N 1
ATOM 2227 C CA . VAL A 1 285 ? -4.691 -5.428 -0.230 1.00 83.81 285 VAL A CA 1
ATOM 2228 C C . VAL A 1 285 ? -5.074 -3.959 -0.335 1.00 83.81 285 VAL A C 1
ATOM 2230 O O . VAL A 1 285 ? -5.801 -3.438 0.507 1.00 83.81 285 VAL A O 1
ATOM 2233 N N . ILE A 1 286 ? -4.532 -3.280 -1.336 1.00 84.69 286 ILE A N 1
ATOM 2234 C CA . ILE A 1 286 ? -4.640 -1.844 -1.562 1.00 84.69 286 ILE A CA 1
ATOM 2235 C C . ILE A 1 286 ? -5.367 -1.613 -2.878 1.00 84.69 286 ILE A C 1
ATOM 2237 O O . ILE A 1 286 ? -5.023 -2.195 -3.900 1.00 84.69 286 ILE A O 1
ATOM 2241 N N . LEU A 1 287 ? -6.342 -0.716 -2.875 1.00 79.94 287 LEU A N 1
ATOM 2242 C CA . LEU A 1 287 ? -6.921 -0.189 -4.100 1.00 79.94 287 LEU A CA 1
ATOM 2243 C C . LEU A 1 287 ? -6.137 1.066 -4.476 1.00 79.94 287 LEU A C 1
ATOM 2245 O O . LEU A 1 287 ? -6.180 2.069 -3.752 1.00 79.94 287 LEU A O 1
ATOM 2249 N N . THR A 1 288 ? -5.379 1.006 -5.567 1.00 71.31 288 THR A N 1
ATOM 2250 C CA . THR A 1 288 ? -4.716 2.203 -6.084 1.00 71.31 288 THR A CA 1
ATOM 2251 C C . THR A 1 288 ? -5.739 3.087 -6.789 1.00 71.31 288 THR A C 1
ATOM 2253 O O . THR A 1 288 ? -6.764 2.587 -7.276 1.00 71.31 288 THR A O 1
ATOM 2256 N N . PRO A 1 289 ? -5.493 4.411 -6.859 1.00 61.62 289 PRO A N 1
ATOM 2257 C CA . PRO A 1 289 ? -6.280 5.249 -7.731 1.00 61.62 289 PRO A CA 1
ATOM 2258 C C . PRO A 1 289 ? -6.053 4.741 -9.158 1.00 61.62 289 PRO A C 1
ATOM 2260 O O . PRO A 1 289 ? -5.044 4.094 -9.461 1.00 61.62 289 PRO A O 1
ATOM 2263 N N . PRO A 1 290 ? -7.014 4.959 -10.037 1.00 60.72 290 PRO A N 1
ATOM 2264 C CA . PRO A 1 290 ? -7.322 3.976 -11.044 1.00 60.72 290 PRO A CA 1
ATOM 2265 C C . PRO A 1 290 ? -6.446 4.287 -12.247 1.00 60.72 290 PRO A C 1
ATOM 2267 O O . PRO A 1 290 ? -6.716 5.189 -13.038 1.00 60.72 290 PRO A O 1
ATOM 2270 N N . LEU A 1 291 ? -5.329 3.571 -12.306 1.00 64.06 291 LEU A N 1
ATOM 2271 C CA . LEU A 1 291 ? -4.466 3.488 -13.467 1.00 64.06 291 LEU A CA 1
ATOM 2272 C C . LEU A 1 291 ? -5.194 2.564 -14.435 1.00 64.06 291 LEU A C 1
ATOM 2274 O O . LEU A 1 291 ? -5.102 1.339 -14.324 1.00 64.06 291 LEU A O 1
ATOM 2278 N N . HIS A 1 292 ? -6.019 3.152 -15.299 1.00 70.06 292 HIS A N 1
ATOM 2279 C CA . HIS A 1 292 ? -6.675 2.417 -16.369 1.00 70.06 292 HIS A CA 1
ATOM 2280 C C . HIS A 1 292 ? -5.634 2.175 -17.463 1.00 70.06 292 HIS A C 1
ATOM 2282 O O . HIS A 1 292 ? -5.435 3.009 -18.353 1.00 70.06 292 HIS A O 1
ATOM 2288 N N . PHE A 1 293 ? -4.928 1.056 -17.307 1.00 75.00 293 PHE A N 1
ATOM 2289 C CA . PHE A 1 293 ? -3.989 0.521 -18.284 1.00 75.00 293 PHE A CA 1
ATOM 2290 C C . PHE A 1 293 ? -4.724 0.059 -19.552 1.00 75.00 293 PHE A C 1
ATOM 2292 O O . PHE A 1 293 ? -5.946 -0.087 -19.550 1.00 75.00 293 PHE A O 1
ATOM 2299 N N . ASP A 1 294 ? -3.964 -0.159 -20.626 1.00 75.88 294 ASP A N 1
ATOM 2300 C CA . ASP A 1 294 ? -4.431 -0.743 -21.894 1.00 75.88 294 ASP A CA 1
ATOM 2301 C C . ASP A 1 294 ? -5.465 0.084 -22.677 1.00 75.88 294 ASP A C 1
ATOM 2303 O O . ASP A 1 294 ? -6.182 -0.442 -23.530 1.00 75.88 294 ASP A O 1
ATOM 2307 N N . ARG A 1 295 ? -5.533 1.396 -22.430 1.00 75.88 295 ARG A N 1
ATOM 2308 C CA . ARG A 1 295 ? -6.284 2.315 -23.292 1.00 75.88 295 ARG A CA 1
ATOM 2309 C C . ARG A 1 295 ? -5.472 2.669 -24.526 1.00 75.88 295 ARG A C 1
ATOM 2311 O O . ARG A 1 295 ? -4.273 2.909 -24.439 1.00 75.88 295 ARG A O 1
ATOM 2318 N N . ASP A 1 296 ? -6.164 2.771 -25.654 1.00 72.88 296 ASP A N 1
ATOM 2319 C CA . ASP A 1 296 ? -5.606 3.395 -26.845 1.00 72.88 296 ASP A CA 1
ATOM 2320 C C . ASP A 1 296 ? -5.553 4.922 -26.620 1.00 72.88 296 ASP A C 1
ATOM 2322 O O . ASP A 1 296 ? -6.615 5.549 -26.480 1.00 72.88 296 ASP A O 1
ATOM 2326 N N . PRO A 1 297 ? -4.358 5.539 -26.555 1.00 72.69 297 PRO A N 1
ATOM 2327 C CA . PRO A 1 297 ? -4.207 6.985 -26.351 1.00 72.69 297 PRO A CA 1
ATOM 2328 C C . PRO A 1 297 ? -4.934 7.807 -27.423 1.00 72.69 297 PRO A C 1
ATOM 2330 O O . PRO A 1 297 ? -5.403 8.915 -27.147 1.00 72.69 297 PRO A O 1
ATOM 2333 N N . LEU A 1 298 ? -5.069 7.266 -28.640 1.00 73.38 298 LEU A N 1
ATOM 2334 C CA . LEU A 1 298 ? -5.685 7.951 -29.773 1.00 73.38 298 LEU A CA 1
ATOM 2335 C C . LEU A 1 298 ? -7.204 8.067 -29.604 1.00 73.38 298 LEU A C 1
ATOM 2337 O O . LEU A 1 298 ? -7.815 8.993 -30.137 1.00 73.38 298 LEU A O 1
ATOM 2341 N N . GLN A 1 299 ? -7.813 7.172 -28.822 1.00 74.69 299 GLN A N 1
ATOM 2342 C CA . GLN A 1 299 ? -9.263 7.114 -28.626 1.00 74.69 299 GLN A CA 1
ATOM 2343 C C . GLN A 1 299 ? -9.771 8.007 -27.485 1.00 74.69 299 GLN A C 1
ATOM 2345 O O . GLN A 1 299 ? -10.981 8.075 -27.276 1.00 74.69 299 GLN A O 1
ATOM 2350 N N . LYS A 1 300 ? -8.882 8.695 -26.743 1.00 72.06 300 LYS A N 1
ATOM 2351 C CA . LYS A 1 300 ? -9.222 9.614 -25.630 1.00 72.06 300 LYS A CA 1
ATOM 2352 C C . LYS A 1 300 ? -10.277 9.056 -24.658 1.00 72.06 300 LYS A C 1
ATOM 2354 O O . LYS A 1 300 ? -11.142 9.785 -24.174 1.00 72.06 300 LYS A O 1
ATOM 2359 N N . GLN A 1 301 ? -10.224 7.756 -24.373 1.00 74.44 301 GLN A N 1
ATOM 2360 C CA . GLN A 1 301 ? -11.188 7.126 -23.475 1.00 74.44 301 GLN A CA 1
ATOM 2361 C C . GLN A 1 301 ? -10.982 7.623 -22.032 1.00 74.44 301 GLN A C 1
ATOM 2363 O O . GLN A 1 301 ? -9.845 7.594 -21.538 1.00 74.44 301 GLN A O 1
ATOM 2368 N N . PRO A 1 302 ? -12.049 8.036 -21.321 1.00 75.44 302 PRO A N 1
ATOM 2369 C CA . PRO A 1 302 ? -11.924 8.477 -19.940 1.00 75.44 302 PRO A CA 1
ATOM 2370 C C . PRO A 1 302 ? -11.468 7.323 -19.040 1.00 75.44 302 PRO A C 1
ATOM 2372 O O . PRO A 1 302 ? -11.843 6.160 -19.220 1.00 75.44 302 PRO A O 1
ATOM 2375 N N . SER A 1 303 ? -10.648 7.644 -18.041 1.00 73.25 303 SER A N 1
ATOM 2376 C CA . SER A 1 303 ? -10.265 6.683 -17.011 1.00 73.25 303 SER A CA 1
ATOM 2377 C C . SER A 1 303 ? -11.492 6.366 -16.142 1.00 73.25 303 SER A C 1
ATOM 2379 O O . SER A 1 303 ? -12.082 7.271 -15.554 1.00 73.25 303 SER A O 1
ATOM 2381 N N . CYS A 1 304 ? -11.901 5.092 -16.083 1.00 74.81 304 CYS A N 1
ATOM 2382 C CA . CYS A 1 304 ? -13.042 4.636 -15.274 1.00 74.81 304 CYS A CA 1
ATOM 2383 C C . CYS A 1 304 ? -12.778 3.347 -14.467 1.00 74.81 304 CYS A C 1
ATOM 2385 O O . CYS A 1 304 ? -13.602 2.964 -13.631 1.00 74.81 304 CYS A O 1
ATOM 2387 N N . ARG A 1 305 ? -11.640 2.667 -14.690 1.00 76.88 305 ARG A N 1
ATOM 2388 C CA . ARG A 1 305 ? -11.310 1.356 -14.095 1.00 76.88 305 ARG A CA 1
ATOM 2389 C C . ARG A 1 305 ? -10.187 1.427 -13.076 1.00 76.88 305 ARG A C 1
ATOM 2391 O O . ARG A 1 305 ? -9.232 2.166 -13.272 1.00 76.88 305 ARG A O 1
ATOM 2398 N N . ARG A 1 306 ? -10.289 0.581 -12.041 1.00 77.75 306 ARG A N 1
ATOM 2399 C CA . ARG A 1 306 ? -9.419 0.505 -10.851 1.00 77.75 306 ARG A CA 1
ATOM 2400 C C . ARG A 1 306 ? -8.463 -0.677 -10.885 1.00 77.75 306 ARG A C 1
ATOM 2402 O O . ARG A 1 306 ? -8.810 -1.739 -11.387 1.00 77.75 306 ARG A O 1
ATOM 2409 N N . SER A 1 307 ? -7.293 -0.471 -10.286 1.00 79.44 307 SER A N 1
ATOM 2410 C CA . SER A 1 307 ? -6.223 -1.459 -10.159 1.00 79.44 307 SER A CA 1
ATOM 2411 C C . SER A 1 307 ? -6.011 -1.800 -8.677 1.00 79.44 307 SER A C 1
ATOM 2413 O O . SER A 1 307 ? -6.150 -0.941 -7.805 1.00 79.44 307 SER A O 1
ATOM 2415 N N . VAL A 1 308 ? -5.722 -3.065 -8.368 1.00 80.56 308 VAL A N 1
ATOM 2416 C CA . VAL A 1 308 ? -5.586 -3.572 -6.988 1.00 80.56 308 VAL A CA 1
ATOM 2417 C C . VAL A 1 308 ? -4.154 -4.005 -6.749 1.00 80.56 308 VAL A C 1
ATOM 2419 O O . VAL A 1 308 ? -3.703 -4.884 -7.454 1.00 80.56 308 VAL A O 1
ATOM 2422 N N . VAL A 1 309 ? -3.461 -3.470 -5.749 1.00 74.62 309 VAL A N 1
ATOM 2423 C CA . VAL A 1 309 ? -2.093 -3.843 -5.354 1.00 74.62 309 VAL A CA 1
ATOM 2424 C C . VAL A 1 309 ? -2.089 -4.668 -4.080 1.00 74.62 309 VAL A C 1
ATOM 2426 O O . VAL A 1 309 ? -2.824 -4.380 -3.147 1.00 74.62 309 VAL A O 1
ATOM 2429 N N . ASN A 1 310 ? -1.171 -5.619 -3.979 1.00 63.81 310 ASN A N 1
ATOM 2430 C CA . ASN A 1 310 ? -0.849 -6.298 -2.731 1.00 63.81 310 ASN A CA 1
ATOM 2431 C C . ASN A 1 310 ? 0.663 -6.146 -2.429 1.00 63.81 310 ASN A C 1
ATOM 2433 O O . ASN A 1 310 ? 1.503 -6.763 -3.096 1.00 63.81 310 ASN A O 1
ATOM 2437 N N . PRO A 1 311 ? 1.044 -5.234 -1.511 1.00 51.91 311 PRO A N 1
ATOM 2438 C CA . PRO A 1 311 ? 2.414 -4.747 -1.385 1.00 51.91 311 PRO A CA 1
ATOM 2439 C C . PRO A 1 311 ? 3.167 -5.198 -0.121 1.00 51.91 311 PRO A C 1
ATOM 2441 O O . PRO A 1 311 ? 4.035 -4.449 0.337 1.00 51.91 311 PRO A O 1
ATOM 2444 N N . HIS A 1 312 ? 2.878 -6.351 0.499 1.00 46.22 312 HIS A N 1
ATOM 2445 C CA . HIS A 1 312 ? 3.639 -6.718 1.707 1.00 46.22 312 HIS A CA 1
ATOM 2446 C C . HIS A 1 312 ? 3.842 -8.216 1.952 1.00 46.22 312 HIS A C 1
ATOM 2448 O O . HIS A 1 312 ? 2.887 -8.976 2.075 1.00 46.22 312 HIS A O 1
ATOM 2454 N N . LEU A 1 313 ? 5.113 -8.602 2.108 1.00 41.78 313 LEU A N 1
ATOM 2455 C CA . LEU A 1 313 ? 5.576 -9.937 2.491 1.00 41.78 313 LEU A CA 1
ATOM 2456 C C . LEU A 1 313 ? 6.727 -9.808 3.511 1.00 41.78 313 LEU A C 1
ATOM 2458 O O . LEU A 1 313 ? 7.892 -9.991 3.179 1.00 41.78 313 LEU A O 1
ATOM 2462 N N . HIS A 1 314 ? 6.432 -9.441 4.761 1.00 40.28 314 HIS A N 1
ATOM 2463 C CA . HIS A 1 314 ? 7.463 -9.370 5.812 1.00 40.28 314 HIS A CA 1
ATOM 2464 C C . HIS A 1 314 ? 7.499 -10.652 6.653 1.00 40.28 314 HIS A C 1
ATOM 2466 O O . HIS A 1 314 ? 6.443 -11.165 7.037 1.00 40.28 314 HIS A O 1
ATOM 2472 N N . HIS A 1 315 ? 8.703 -11.119 7.000 1.00 34.50 315 HIS A N 1
ATOM 2473 C CA . HIS A 1 315 ? 8.909 -12.287 7.870 1.00 34.50 315 HIS A CA 1
ATOM 2474 C C . HIS A 1 315 ? 9.040 -11.927 9.373 1.00 34.50 315 HIS A C 1
ATOM 2476 O O . HIS A 1 315 ? 8.890 -12.805 10.211 1.00 34.50 315 HIS A O 1
ATOM 2482 N N . GLN A 1 316 ? 9.252 -10.650 9.740 1.00 29.59 316 GLN A N 1
ATOM 2483 C CA . GLN A 1 316 ? 9.307 -10.134 11.126 1.00 29.59 316 GLN A CA 1
ATOM 2484 C C . GLN A 1 316 ? 9.300 -8.592 11.140 1.00 29.59 316 GLN A C 1
ATOM 2486 O O . GLN A 1 316 ? 9.975 -7.974 10.329 1.00 29.59 316 GLN A O 1
ATOM 2491 N N . ARG A 1 317 ? 8.545 -7.951 12.044 1.00 36.53 317 ARG A N 1
ATOM 2492 C CA . ARG A 1 317 ? 8.243 -6.501 11.993 1.00 36.53 317 ARG A CA 1
ATOM 2493 C C . ARG A 1 317 ? 9.339 -5.531 12.451 1.00 36.53 317 ARG A C 1
ATOM 2495 O O . ARG A 1 317 ? 9.119 -4.337 12.288 1.00 36.53 317 ARG A O 1
ATOM 2502 N N . LEU A 1 318 ? 10.446 -5.973 13.050 1.00 30.62 318 LEU A N 1
ATOM 2503 C CA . LEU A 1 318 ? 11.274 -5.049 13.846 1.00 30.62 318 LEU A CA 1
ATOM 2504 C C . LEU A 1 318 ? 12.799 -5.116 13.663 1.00 30.62 318 LEU A C 1
ATOM 2506 O O . LEU A 1 318 ? 13.467 -4.284 14.266 1.00 30.62 318 LEU A O 1
ATOM 2510 N N . HIS A 1 319 ? 13.368 -6.000 12.831 1.00 26.33 319 HIS A N 1
ATOM 2511 C CA . HIS A 1 319 ? 14.837 -6.146 12.794 1.00 26.33 319 HIS A CA 1
ATOM 2512 C C . HIS A 1 319 ? 15.589 -5.681 11.547 1.00 26.33 319 HIS A C 1
ATOM 2514 O O . HIS A 1 319 ? 16.784 -5.433 11.664 1.00 26.33 319 HIS A O 1
ATOM 2520 N N . ASP A 1 320 ? 14.931 -5.406 10.422 1.00 25.42 320 ASP A N 1
ATOM 2521 C CA . ASP A 1 320 ? 15.650 -4.930 9.239 1.00 25.42 320 ASP A CA 1
ATOM 2522 C C . ASP A 1 320 ? 15.296 -3.484 8.900 1.00 25.42 320 ASP A C 1
ATOM 2524 O O . ASP A 1 320 ? 14.394 -3.196 8.113 1.00 25.42 320 ASP A O 1
ATOM 2528 N N . ARG A 1 321 ? 16.088 -2.546 9.428 1.00 27.94 321 ARG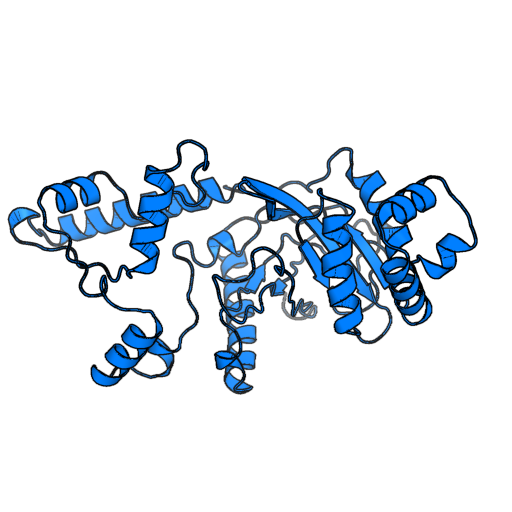 A N 1
ATOM 2529 C CA . ARG A 1 321 ? 16.080 -1.145 8.972 1.00 27.94 321 ARG A CA 1
ATOM 2530 C C . ARG A 1 321 ? 16.542 -0.985 7.509 1.00 27.94 321 ARG A C 1
ATOM 2532 O O . ARG A 1 321 ? 16.567 0.140 7.021 1.00 27.94 321 ARG A O 1
ATOM 2539 N N . HIS A 1 322 ? 16.907 -2.061 6.799 1.00 25.50 322 HIS A N 1
ATOM 2540 C CA . HIS A 1 322 ? 17.523 -2.017 5.461 1.00 25.50 322 HIS A CA 1
ATOM 2541 C C . HIS A 1 322 ? 16.892 -2.943 4.393 1.00 25.50 322 HIS A C 1
ATOM 2543 O O . HIS A 1 322 ? 17.416 -3.017 3.284 1.00 25.50 322 HIS A O 1
ATOM 2549 N N . SER A 1 323 ? 15.763 -3.620 4.643 1.00 25.95 323 SER A N 1
ATOM 2550 C CA . SER A 1 323 ? 15.205 -4.594 3.675 1.00 25.95 323 SER A CA 1
ATOM 2551 C C . SER A 1 323 ? 13.687 -4.460 3.447 1.00 25.95 323 SER A C 1
ATOM 2553 O O . SER A 1 323 ? 12.926 -5.422 3.450 1.00 25.95 323 SER A O 1
ATOM 2555 N N . CYS A 1 324 ? 13.209 -3.246 3.167 1.00 26.83 324 CYS A N 1
ATOM 2556 C CA . CYS A 1 324 ? 11.781 -2.971 2.960 1.00 26.83 324 CYS A CA 1
ATOM 2557 C C . CYS A 1 324 ? 11.276 -3.293 1.529 1.00 26.83 324 CYS A C 1
ATOM 2559 O O . CYS A 1 324 ? 10.657 -2.443 0.895 1.00 26.83 324 CYS A O 1
ATOM 2561 N N . HIS A 1 325 ? 11.535 -4.487 0.972 1.00 35.84 325 HIS A N 1
ATOM 2562 C CA . HIS A 1 325 ? 11.146 -4.802 -0.421 1.00 35.84 325 HIS A CA 1
ATOM 2563 C C . HIS A 1 325 ? 10.760 -6.275 -0.653 1.00 35.84 325 HIS A C 1
ATOM 2565 O O . HIS A 1 325 ? 11.625 -7.095 -0.955 1.00 35.84 325 HIS A O 1
ATOM 2571 N N . THR A 1 326 ? 9.460 -6.593 -0.592 1.00 27.19 326 THR A N 1
ATOM 2572 C CA . THR A 1 326 ? 8.873 -7.887 -1.014 1.00 27.19 326 THR A CA 1
ATOM 2573 C C . THR A 1 326 ? 7.402 -7.723 -1.468 1.00 27.19 326 THR A C 1
ATOM 2575 O O . THR A 1 326 ? 6.630 -6.991 -0.846 1.00 27.19 326 THR A O 1
ATOM 2578 N N . TRP A 1 327 ? 7.020 -8.392 -2.572 1.00 34.66 327 TRP A N 1
ATOM 2579 C CA . TRP A 1 327 ? 5.819 -8.156 -3.418 1.00 34.66 327 TRP A CA 1
ATOM 2580 C C . TRP A 1 327 ? 4.944 -9.406 -3.675 1.00 34.66 327 TRP A C 1
ATOM 2582 O O . TRP A 1 327 ? 5.507 -10.497 -3.707 1.00 34.66 327 TRP A O 1
ATOM 2592 N N . ARG A 1 328 ? 3.623 -9.217 -3.953 1.00 34.09 328 ARG A N 1
ATOM 2593 C CA . ARG A 1 328 ? 2.679 -9.930 -4.897 1.00 34.09 328 ARG A CA 1
ATOM 2594 C C . ARG A 1 328 ? 1.202 -9.685 -4.485 1.00 34.09 328 ARG A C 1
ATOM 2596 O O . ARG A 1 328 ? 1.004 -9.665 -3.279 1.00 34.09 328 ARG A O 1
ATOM 2603 N N . PRO A 1 329 ? 0.139 -9.722 -5.347 1.00 28.53 329 PRO A N 1
ATOM 2604 C CA . PRO A 1 329 ? -0.011 -9.433 -6.781 1.00 28.53 329 PRO A CA 1
ATOM 2605 C C . PRO A 1 329 ? -0.834 -8.147 -7.111 1.00 28.53 329 PRO A C 1
ATOM 2607 O O . PRO A 1 329 ? -1.414 -7.522 -6.226 1.00 28.53 329 PRO A O 1
ATOM 2610 N N . LEU A 1 330 ? -0.902 -7.785 -8.404 1.00 29.39 330 LEU A N 1
ATOM 2611 C CA . LEU A 1 330 ? -1.834 -6.815 -9.006 1.00 29.39 330 LEU A CA 1
ATOM 2612 C C . LEU A 1 330 ? -2.652 -7.553 -10.075 1.00 29.39 330 LEU A C 1
ATOM 2614 O O . LEU A 1 330 ? -2.088 -7.892 -11.105 1.00 29.39 330 LEU A O 1
ATOM 2618 N N . SER A 1 331 ? -3.929 -7.871 -9.846 1.00 26.42 331 SER A N 1
ATOM 2619 C CA . SER A 1 331 ? -4.769 -8.526 -10.866 1.00 26.42 331 SER A CA 1
ATOM 2620 C C . SER A 1 331 ? -5.708 -7.517 -11.522 1.00 26.42 331 SER A C 1
ATOM 2622 O O . SER A 1 331 ? -6.496 -6.872 -10.827 1.00 26.42 331 SER A O 1
ATOM 2624 N N . LEU A 1 332 ? -5.670 -7.420 -12.852 1.00 27.03 332 LEU A N 1
ATOM 2625 C CA . LEU A 1 332 ? -6.721 -6.776 -13.639 1.00 27.03 332 LEU A CA 1
ATOM 2626 C C . LEU A 1 332 ? -7.995 -7.632 -13.546 1.00 27.03 332 LEU A C 1
ATOM 2628 O O . LEU A 1 332 ? -7.973 -8.815 -13.886 1.00 27.03 332 LEU A O 1
ATOM 2632 N N . MET A 1 333 ? -9.102 -7.053 -13.071 1.00 25.56 333 MET A N 1
ATOM 2633 C CA . MET A 1 333 ? -10.411 -7.700 -13.197 1.00 25.56 333 MET A CA 1
ATOM 2634 C C . MET A 1 333 ? -10.860 -7.667 -14.671 1.00 25.56 333 MET A C 1
ATOM 2636 O O . MET A 1 333 ? -10.726 -6.624 -15.318 1.00 25.56 333 MET A O 1
ATOM 2640 N N . PRO A 1 334 ? -11.390 -8.776 -15.220 1.00 21.86 334 PRO A N 1
ATOM 2641 C CA . PRO A 1 334 ? -11.877 -8.824 -16.595 1.00 21.86 334 PRO A CA 1
ATOM 2642 C C . PRO A 1 334 ? -13.150 -7.973 -16.809 1.00 21.86 334 PRO A C 1
ATOM 2644 O O . PRO A 1 334 ? -13.862 -7.683 -15.851 1.00 21.86 334 PRO A O 1
ATOM 2647 N N . PRO A 1 335 ? -13.490 -7.611 -18.067 1.00 24.67 335 PRO A N 1
ATOM 2648 C CA . PRO A 1 335 ? -14.518 -6.612 -18.408 1.00 24.67 335 PRO A CA 1
ATOM 2649 C C . PRO A 1 335 ? -15.978 -7.058 -18.277 1.00 24.67 335 PRO A C 1
ATOM 2651 O O . PRO A 1 335 ? -16.862 -6.340 -18.737 1.00 24.67 335 PRO A O 1
ATOM 2654 N N . ARG A 1 336 ? -16.262 -8.257 -17.769 1.00 22.66 336 ARG A N 1
ATOM 2655 C CA . ARG A 1 336 ? -17.656 -8.697 -17.636 1.00 22.66 336 ARG A CA 1
ATOM 2656 C C . ARG A 1 336 ? -18.181 -8.181 -16.304 1.00 22.66 336 ARG A C 1
ATOM 2658 O O . ARG A 1 336 ? -17.426 -8.188 -15.342 1.00 22.66 336 ARG A O 1
ATOM 2665 N N . TRP A 1 337 ? -19.451 -7.786 -16.282 1.00 28.16 337 TRP A N 1
ATOM 2666 C CA . TRP A 1 337 ? -20.192 -7.227 -15.141 1.00 28.16 337 TRP A CA 1
ATOM 2667 C C . TRP A 1 337 ? -20.076 -5.695 -15.026 1.00 28.16 337 TRP A C 1
ATOM 2669 O O . TRP A 1 337 ? -19.405 -5.151 -14.150 1.00 28.16 337 TRP A O 1
ATOM 2679 N N . CYS A 1 338 ? -20.728 -5.038 -15.997 1.00 27.91 338 CYS A N 1
ATOM 2680 C CA . CYS A 1 338 ? -21.304 -3.698 -15.866 1.00 27.91 338 CYS A CA 1
ATOM 2681 C C . CYS A 1 338 ? -22.285 -3.618 -14.695 1.00 27.91 338 CYS A C 1
ATOM 2683 O O . CYS A 1 338 ? -22.935 -4.653 -14.415 1.00 27.91 338 CYS A O 1
#